Protein AF-C4Y7N6-F1 (afdb_monomer)

Nearest PDB structures (foldseek):
  8umv-assembly1_D  TM=2.974E-01  e=7.175E-01  Homo sapiens
  2q6j-assembly1_A  TM=1.727E-01  e=3.522E+00  Homo sapiens

Organism: Clavispora lusitaniae (strain ATCC 42720) (NCBI:txid306902)

Structure (mmCIF, N/CA/C/O backbone):
data_AF-C4Y7N6-F1
#
_entry.id   AF-C4Y7N6-F1
#
loop_
_atom_site.group_PDB
_atom_site.id
_atom_site.type_symbol
_atom_site.label_atom_id
_atom_site.label_alt_id
_atom_site.label_comp_id
_atom_site.label_asym_id
_atom_site.label_entity_id
_atom_site.label_seq_id
_atom_site.pdbx_PDB_ins_code
_atom_site.Cartn_x
_atom_site.Cartn_y
_atom_site.Cartn_z
_atom_site.occupancy
_atom_site.B_iso_or_equiv
_atom_site.auth_seq_id
_atom_site.auth_comp_id
_atom_site.auth_asym_id
_atom_site.auth_atom_id
_atom_site.pdbx_PDB_model_num
ATOM 1 N N . MET A 1 1 ? 14.337 21.745 -25.108 1.00 37.38 1 MET A N 1
ATOM 2 C CA . MET A 1 1 ? 13.476 21.056 -24.125 1.00 37.38 1 MET A CA 1
ATOM 3 C C . MET A 1 1 ? 12.036 21.380 -24.472 1.00 37.38 1 MET A C 1
ATOM 5 O O . MET A 1 1 ? 11.628 22.515 -24.276 1.00 37.38 1 MET A O 1
ATOM 9 N N . MET A 1 2 ? 11.306 20.442 -25.077 1.00 32.03 2 MET A N 1
ATOM 10 C CA . MET A 1 2 ? 9.867 20.602 -25.288 1.00 32.03 2 MET A CA 1
ATOM 11 C C . MET A 1 2 ? 9.165 20.123 -24.018 1.00 32.03 2 MET A C 1
ATOM 13 O O . MET A 1 2 ? 9.288 18.959 -23.649 1.00 32.03 2 MET A O 1
ATOM 17 N N . LEU A 1 3 ? 8.501 21.037 -23.314 1.00 32.12 3 LEU A N 1
ATOM 18 C CA . LEU A 1 3 ? 7.562 20.683 -22.256 1.00 32.12 3 LEU A CA 1
ATOM 19 C C . LEU A 1 3 ? 6.378 19.994 -22.939 1.00 32.12 3 LEU A C 1
ATOM 21 O O . LEU A 1 3 ? 5.601 20.657 -23.628 1.00 32.12 3 LEU A O 1
ATOM 25 N N . ASN A 1 4 ? 6.268 18.673 -22.788 1.00 36.69 4 ASN A N 1
ATOM 26 C CA . ASN A 1 4 ? 5.070 17.941 -23.181 1.00 36.69 4 ASN A CA 1
ATOM 27 C C . ASN A 1 4 ? 3.917 18.468 -22.325 1.00 36.69 4 ASN A C 1
ATOM 29 O O . ASN A 1 4 ? 3.795 18.129 -21.149 1.00 36.69 4 ASN A O 1
ATOM 33 N N . LYS A 1 5 ? 3.108 19.362 -22.901 1.00 39.16 5 LYS A N 1
ATOM 34 C CA . LYS A 1 5 ? 1.849 19.789 -22.299 1.00 39.16 5 LYS A CA 1
ATOM 35 C C . LYS A 1 5 ? 0.950 18.561 -22.236 1.00 39.16 5 LYS A C 1
ATOM 37 O O . LYS A 1 5 ? 0.601 18.007 -23.275 1.00 39.16 5 LYS A O 1
ATOM 42 N N . VAL A 1 6 ? 0.616 18.140 -21.021 1.00 46.94 6 VAL A N 1
ATOM 43 C CA . VAL A 1 6 ? -0.405 17.120 -20.784 1.00 46.94 6 VAL A CA 1
ATOM 44 C C . VAL A 1 6 ? -1.699 17.620 -21.443 1.00 46.94 6 VAL A C 1
ATOM 46 O O . VAL A 1 6 ? -2.091 18.763 -21.185 1.00 46.94 6 VAL A O 1
ATOM 49 N N . PRO A 1 7 ? -2.323 16.850 -22.352 1.00 46.66 7 PRO A N 1
ATOM 50 C CA . PRO A 1 7 ? -3.575 17.263 -22.967 1.00 46.66 7 PRO A CA 1
ATOM 51 C C . PRO A 1 7 ? -4.662 17.411 -21.887 1.00 46.66 7 PRO A C 1
ATOM 53 O O . PRO A 1 7 ? -4.695 16.607 -20.953 1.00 46.66 7 PRO A O 1
ATOM 56 N N . PRO A 1 8 ? -5.543 18.424 -21.984 1.00 45.53 8 PRO A N 1
ATOM 57 C CA . PRO A 1 8 ? -6.635 18.599 -21.031 1.00 45.53 8 PRO A CA 1
ATOM 58 C C . PRO A 1 8 ? -7.546 17.365 -21.040 1.00 45.53 8 PRO A C 1
ATOM 60 O O . PRO A 1 8 ? -7.891 16.863 -22.114 1.00 45.53 8 PRO A O 1
ATOM 63 N N . MET A 1 9 ? -7.932 16.870 -19.855 1.00 49.81 9 MET A N 1
ATOM 64 C CA . MET A 1 9 ? -8.910 15.781 -19.766 1.00 49.81 9 MET A CA 1
ATOM 65 C C . MET A 1 9 ? -10.232 16.198 -20.434 1.00 49.81 9 MET A C 1
ATOM 67 O O . MET A 1 9 ? -10.629 17.362 -20.315 1.00 49.81 9 MET A O 1
ATOM 71 N N . PRO A 1 10 ? -10.948 15.273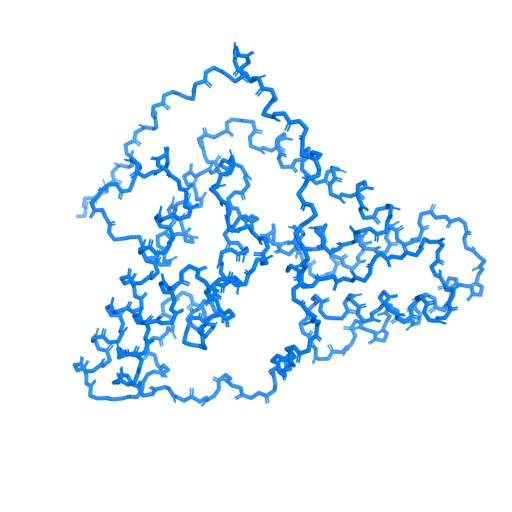 -21.106 1.00 45.34 10 PRO A N 1
ATOM 72 C CA . PRO A 1 10 ? -12.333 15.527 -21.477 1.00 45.34 10 PRO A CA 1
ATOM 73 C C . PRO A 1 10 ? -13.119 15.855 -20.204 1.00 45.34 10 PRO A C 1
ATOM 75 O O . PRO A 1 10 ? -12.850 15.280 -19.148 1.00 45.34 10 PRO A O 1
ATOM 78 N N . ALA A 1 11 ? -14.049 16.808 -20.302 1.00 45.88 11 ALA A N 1
ATOM 79 C CA . ALA A 1 11 ? -14.876 17.223 -19.176 1.00 45.88 11 ALA A CA 1
ATOM 80 C C . ALA A 1 11 ? -15.438 15.988 -18.459 1.00 45.88 11 ALA A C 1
ATOM 82 O O . ALA A 1 11 ? -15.967 15.084 -19.114 1.00 45.88 11 ALA A O 1
ATOM 83 N N . ALA A 1 12 ? -15.270 15.947 -17.133 1.00 46.41 12 ALA A N 1
ATOM 84 C CA . ALA A 1 12 ? -15.860 14.916 -16.298 1.00 46.41 12 ALA A CA 1
ATOM 85 C C . ALA A 1 12 ? -17.339 14.791 -16.678 1.00 46.41 12 ALA A C 1
ATOM 87 O O . ALA A 1 12 ? -18.059 15.791 -16.711 1.00 46.41 12 ALA A O 1
ATOM 88 N N . LEU A 1 13 ? -17.759 13.578 -17.040 1.00 43.38 13 LEU A N 1
ATOM 89 C CA . LEU A 1 13 ? -19.172 13.283 -17.231 1.00 43.38 13 LEU A CA 1
ATOM 90 C C . LEU A 1 13 ? -19.909 13.731 -15.965 1.00 43.38 13 LEU A C 1
ATOM 92 O O . LEU A 1 13 ? -19.466 13.427 -14.858 1.00 43.38 13 LEU A O 1
ATOM 96 N N . ASP A 1 14 ? -20.978 14.496 -16.169 1.00 40.97 14 ASP A N 1
ATOM 97 C CA . ASP A 1 14 ? -21.824 15.096 -15.140 1.00 40.97 14 ASP A CA 1
ATOM 98 C C . ASP A 1 14 ? -22.063 14.107 -13.973 1.00 40.97 14 ASP A C 1
ATOM 100 O O . ASP A 1 14 ? -22.640 13.035 -14.196 1.00 40.97 14 ASP A O 1
ATOM 104 N N . PRO A 1 15 ? -21.584 14.394 -12.745 1.00 45.62 15 PRO A N 1
ATOM 105 C CA . PRO A 1 15 ? -21.486 13.397 -11.676 1.00 45.62 15 PRO A CA 1
ATOM 106 C C . PRO A 1 15 ? -22.835 12.937 -11.099 1.00 45.62 15 PRO A C 1
ATOM 108 O O . PRO A 1 15 ? -22.848 12.115 -10.183 1.00 45.62 15 PRO A O 1
ATOM 111 N N . MET A 1 16 ? -23.974 13.425 -11.604 1.00 38.66 16 MET A N 1
ATOM 112 C CA . MET A 1 16 ? -25.278 13.201 -10.969 1.00 38.66 16 MET A CA 1
ATOM 113 C C . MET A 1 16 ? -26.385 12.575 -11.818 1.00 38.66 16 MET A C 1
ATOM 115 O O . MET A 1 16 ? -27.433 12.267 -11.254 1.00 38.66 16 MET A O 1
ATOM 119 N N . THR A 1 17 ? -26.218 12.322 -13.118 1.00 39.97 17 THR A N 1
ATOM 120 C CA . THR A 1 17 ? -27.399 11.998 -13.944 1.00 39.97 17 THR A CA 1
ATOM 121 C C . THR A 1 17 ? -27.620 10.542 -14.332 1.00 39.97 17 THR A C 1
ATOM 123 O O . THR A 1 17 ? -28.699 10.277 -14.838 1.00 39.97 17 THR A O 1
ATOM 126 N N . ASN A 1 18 ? -26.732 9.573 -14.054 1.00 33.62 18 ASN A N 1
ATOM 127 C CA . ASN A 1 18 ? -27.022 8.151 -14.354 1.00 33.62 18 ASN A CA 1
ATOM 128 C C . ASN A 1 18 ? -26.208 7.123 -13.537 1.00 33.62 18 ASN A C 1
ATOM 130 O O . ASN A 1 18 ? -25.770 6.101 -14.068 1.00 33.62 18 ASN A O 1
ATOM 134 N N . TRP A 1 19 ? -26.014 7.339 -12.233 1.00 34.72 19 TRP A N 1
ATOM 135 C CA . TRP A 1 19 ? -25.536 6.259 -11.359 1.00 34.72 19 TRP A CA 1
ATOM 136 C C . TRP A 1 19 ? -26.718 5.366 -10.963 1.00 34.72 19 TRP A C 1
ATOM 138 O O . TRP A 1 19 ? -27.401 5.602 -9.970 1.00 34.72 19 TRP A O 1
ATOM 148 N N . THR A 1 20 ? -26.994 4.340 -11.769 1.00 29.59 20 THR A N 1
ATOM 149 C CA . THR A 1 20 ? -27.760 3.188 -11.282 1.00 29.59 20 THR A CA 1
ATOM 150 C C . THR A 1 20 ? -26.816 2.364 -10.410 1.00 29.59 20 THR A C 1
ATOM 152 O O . THR A 1 20 ? -25.742 1.990 -10.885 1.00 29.59 20 THR A O 1
ATOM 155 N N . PRO A 1 21 ? -27.157 2.078 -9.141 1.00 31.11 21 PRO A N 1
ATOM 156 C CA . PRO A 1 21 ? -26.405 1.115 -8.357 1.00 31.11 21 PRO A CA 1
ATOM 157 C C . PRO A 1 21 ? -26.401 -0.200 -9.135 1.00 31.11 21 PRO A C 1
ATOM 159 O O . PRO A 1 21 ? -27.457 -0.797 -9.356 1.00 31.11 21 PRO A O 1
ATOM 162 N N . ILE A 1 22 ? -25.226 -0.637 -9.586 1.00 32.47 22 ILE A N 1
ATOM 163 C CA . ILE A 1 22 ? -25.047 -2.030 -9.986 1.00 32.47 22 ILE A CA 1
ATOM 164 C C . ILE A 1 22 ? -25.480 -2.848 -8.766 1.00 32.47 22 ILE A C 1
ATOM 166 O O . ILE A 1 22 ? -25.035 -2.569 -7.652 1.00 32.47 22 ILE A O 1
ATOM 170 N N . GLY A 1 23 ? -26.445 -3.741 -8.997 1.00 27.48 23 GLY A N 1
ATOM 171 C CA . GLY A 1 23 ? -27.257 -4.402 -7.983 1.00 27.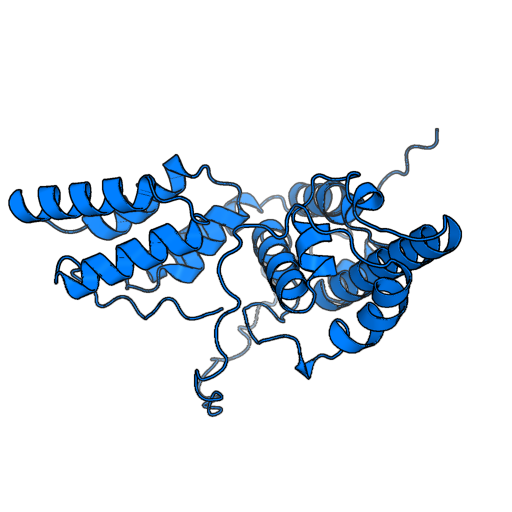48 23 GLY A CA 1
ATOM 172 C C . GLY A 1 23 ? -26.470 -4.984 -6.812 1.00 27.48 23 GLY A C 1
ATOM 173 O O . GLY A 1 23 ? -25.271 -5.252 -6.902 1.00 27.48 23 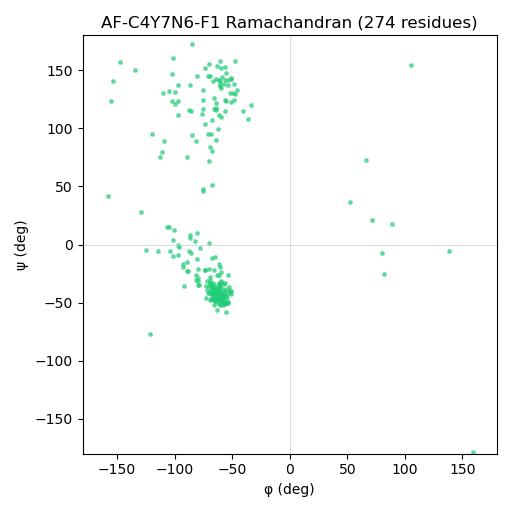GLY A O 1
ATOM 174 N N . SER A 1 24 ? -27.194 -5.166 -5.708 1.00 28.02 24 SER A N 1
ATOM 175 C CA . SER A 1 24 ? -26.748 -5.868 -4.510 1.00 28.02 24 SER A CA 1
ATOM 176 C C . SER A 1 24 ? -25.813 -7.027 -4.860 1.00 28.02 24 SER A C 1
ATOM 178 O O . SER A 1 24 ? -26.179 -7.964 -5.566 1.00 28.02 24 SER A O 1
ATOM 180 N N . ILE A 1 25 ? -24.585 -6.957 -4.342 1.00 37.12 25 ILE A N 1
ATOM 181 C CA . ILE A 1 25 ? -23.6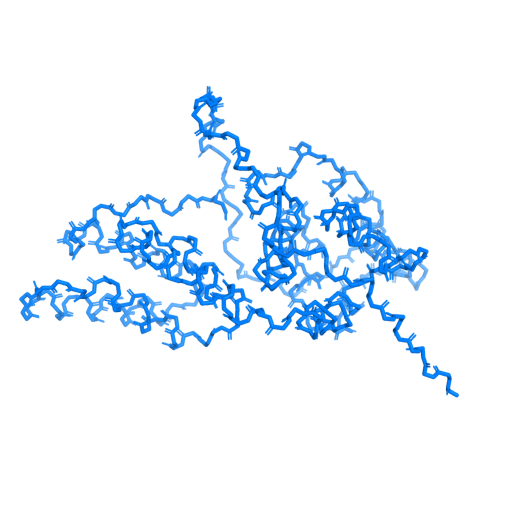89 -8.108 -4.231 1.00 37.12 25 ILE A CA 1
ATOM 182 C C . ILE A 1 25 ? -24.296 -9.007 -3.144 1.00 37.12 25 ILE A C 1
ATOM 184 O O . ILE A 1 25 ? -23.821 -9.051 -2.012 1.00 37.12 25 ILE A O 1
ATOM 188 N N . GLU A 1 26 ? -25.413 -9.651 -3.460 1.00 31.02 26 GLU A N 1
ATOM 189 C CA . GLU A 1 26 ? -25.958 -10.766 -2.700 1.00 31.02 26 GLU A CA 1
ATOM 190 C C . GLU A 1 26 ? -25.569 -12.058 -3.429 1.00 31.02 26 GLU A C 1
ATOM 192 O O . GLU A 1 26 ? -25.854 -12.249 -4.607 1.00 31.02 26 GLU A O 1
ATOM 197 N N . GLU A 1 27 ? -24.843 -12.900 -2.690 1.00 34.03 27 GLU A N 1
ATOM 198 C CA . GLU A 1 27 ? -24.645 -14.336 -2.913 1.00 34.03 27 GLU A CA 1
ATOM 199 C C . GLU A 1 27 ? -23.864 -14.771 -4.168 1.00 34.03 27 GLU A C 1
ATOM 201 O O . GLU A 1 27 ? -24.365 -15.421 -5.079 1.00 34.03 27 GLU A O 1
ATOM 206 N N . TYR A 1 28 ? -22.548 -14.549 -4.130 1.00 30.77 28 TYR A N 1
ATOM 207 C CA . TYR A 1 28 ? -21.590 -15.489 -4.725 1.00 30.77 28 TYR A CA 1
ATOM 208 C C . TYR A 1 28 ? -20.772 -16.138 -3.598 1.00 30.77 28 TYR A C 1
ATOM 210 O O . TYR A 1 28 ? -19.610 -15.800 -3.362 1.00 30.77 28 TYR A O 1
ATOM 218 N N . GLU A 1 29 ? -21.386 -17.080 -2.874 1.00 30.28 29 GLU A N 1
ATOM 219 C CA . GLU A 1 29 ? -20.650 -18.058 -2.064 1.00 30.28 29 GLU A CA 1
ATOM 220 C C . GLU A 1 29 ? -19.917 -19.020 -3.007 1.00 30.28 29 GLU A C 1
ATOM 222 O O . GLU A 1 29 ? -20.383 -20.103 -3.350 1.00 30.28 29 GLU A O 1
ATOM 227 N N . MET A 1 30 ? -18.738 -18.607 -3.466 1.00 28.52 30 MET A N 1
ATOM 228 C CA . MET A 1 30 ? -17.770 -19.529 -4.041 1.00 28.52 30 MET A CA 1
ATOM 229 C C . MET A 1 30 ? -16.763 -19.898 -2.964 1.00 28.52 30 MET A C 1
ATOM 231 O O . MET A 1 30 ? -15.957 -19.071 -2.541 1.00 28.52 30 MET A O 1
ATOM 235 N N . SER A 1 31 ? -16.824 -21.162 -2.553 1.00 27.17 31 SER A N 1
ATOM 236 C CA . SER A 1 31 ? -15.868 -21.854 -1.691 1.00 27.17 31 SER A CA 1
ATOM 237 C C . SER A 1 31 ? -14.427 -21.411 -1.963 1.00 27.17 31 SER A C 1
ATOM 239 O O . SER A 1 31 ? -13.838 -21.729 -2.999 1.00 27.17 31 SER A O 1
ATOM 241 N N . LEU A 1 32 ? -13.883 -20.643 -1.016 1.00 32.88 32 LEU A N 1
ATOM 242 C CA . LEU A 1 32 ? -12.493 -20.205 -0.992 1.00 32.88 32 LEU A CA 1
ATOM 243 C C . LEU A 1 32 ? -11.577 -21.425 -0.792 1.00 32.88 32 LEU A C 1
ATOM 245 O O . LEU A 1 32 ? -11.910 -22.312 -0.000 1.00 32.88 32 LEU A O 1
ATOM 249 N N . PRO A 1 33 ? -10.417 -21.492 -1.467 1.00 30.06 33 PRO A N 1
ATOM 250 C CA . PRO A 1 33 ? -9.423 -22.509 -1.161 1.00 30.06 33 PRO A CA 1
ATOM 251 C C . PRO A 1 33 ? -8.947 -22.368 0.293 1.00 30.06 33 PRO A C 1
ATOM 253 O O . PRO A 1 33 ? -8.738 -21.266 0.799 1.00 30.06 33 PRO A O 1
ATOM 256 N N . SER A 1 34 ? -8.797 -23.514 0.961 1.00 30.80 34 SER A N 1
ATOM 257 C CA . SER A 1 34 ? -8.324 -23.639 2.345 1.00 30.80 34 SER A CA 1
ATOM 258 C C . SER A 1 34 ? -7.010 -22.865 2.589 1.00 30.80 34 SER A C 1
ATOM 260 O O . SER A 1 34 ? -6.128 -22.891 1.726 1.00 30.80 34 SER A O 1
ATOM 262 N N . PRO A 1 35 ? -6.824 -22.250 3.777 1.00 33.44 35 PRO A N 1
ATOM 263 C CA . PRO A 1 35 ? -5.692 -21.384 4.135 1.00 33.44 35 PRO A CA 1
ATOM 264 C C . PRO A 1 35 ? -4.386 -22.158 4.414 1.00 33.44 35 PRO A C 1
ATOM 266 O O . PRO A 1 35 ? -3.694 -21.921 5.403 1.00 33.44 35 PRO A O 1
ATOM 269 N N . THR A 1 36 ? -4.033 -23.112 3.556 1.00 36.91 36 THR A N 1
ATOM 270 C CA . THR A 1 36 ? -2.828 -23.946 3.693 1.00 36.91 36 THR A CA 1
ATOM 271 C C . THR A 1 36 ? -1.624 -23.447 2.890 1.00 36.91 36 THR A C 1
ATOM 273 O O . THR A 1 36 ? -0.543 -24.028 3.005 1.00 36.91 36 THR A O 1
ATOM 276 N N . GLU A 1 37 ? -1.744 -22.360 2.121 1.00 41.50 37 GLU A N 1
ATOM 277 C CA . GLU A 1 37 ? -0.574 -21.720 1.511 1.00 41.50 37 GLU A CA 1
ATOM 278 C C . GLU A 1 37 ? 0.228 -20.966 2.577 1.00 41.50 37 GLU A C 1
ATOM 280 O O . GLU A 1 37 ? -0.152 -19.903 3.065 1.00 41.50 37 GLU A O 1
ATOM 285 N N . LYS A 1 38 ? 1.351 -21.573 2.976 1.00 38.75 38 LYS A N 1
ATOM 286 C CA . LYS A 1 38 ? 2.317 -21.010 3.922 1.00 38.75 38 LYS A CA 1
ATOM 287 C C . LYS A 1 38 ? 2.712 -19.593 3.499 1.00 38.75 38 LYS A C 1
ATOM 289 O O . LYS A 1 38 ? 3.263 -19.400 2.418 1.00 38.75 38 LYS A O 1
ATOM 294 N N . GLU A 1 39 ? 2.493 -18.639 4.401 1.00 41.25 39 GLU A N 1
ATOM 295 C CA . GLU A 1 39 ? 2.915 -17.246 4.259 1.00 41.25 39 GLU A CA 1
ATOM 296 C C . GLU A 1 39 ? 4.396 -17.135 3.833 1.00 41.25 39 GLU A C 1
ATOM 298 O O . GLU A 1 39 ? 5.260 -17.834 4.385 1.00 41.25 39 GLU A O 1
ATOM 303 N N . PRO A 1 40 ? 4.745 -16.223 2.907 1.00 41.59 40 PRO A N 1
ATOM 304 C CA . PRO A 1 40 ? 6.139 -15.881 2.673 1.00 41.59 40 PRO A CA 1
ATOM 305 C C . PRO A 1 40 ? 6.718 -15.241 3.944 1.00 41.59 40 PRO A C 1
ATOM 307 O O . PRO A 1 40 ? 6.211 -14.232 4.435 1.00 41.59 40 PRO A O 1
ATOM 310 N N . ARG A 1 41 ? 7.783 -15.847 4.486 1.00 36.44 41 ARG A N 1
ATOM 311 C CA . ARG A 1 41 ? 8.432 -15.429 5.742 1.00 36.44 41 ARG A CA 1
ATOM 312 C C . ARG A 1 41 ? 8.757 -13.925 5.742 1.00 36.44 41 ARG A C 1
ATOM 314 O O . ARG A 1 41 ? 9.224 -13.413 4.720 1.00 36.44 41 ARG A O 1
ATOM 321 N N . PRO A 1 42 ? 8.607 -13.230 6.888 1.00 35.84 42 PRO A N 1
ATOM 322 C CA . PRO A 1 42 ? 8.993 -11.834 7.008 1.00 35.84 42 PRO A CA 1
ATOM 323 C C . PRO A 1 42 ? 10.490 -11.652 6.734 1.00 35.84 42 PRO A C 1
ATOM 325 O O . PRO A 1 42 ? 11.351 -12.413 7.180 1.00 35.84 42 PRO A O 1
ATOM 328 N N . LEU A 1 43 ? 10.772 -10.613 5.956 1.00 41.53 43 LEU A N 1
ATOM 329 C CA . LEU A 1 43 ? 12.060 -10.282 5.370 1.00 41.53 43 LEU A CA 1
ATOM 330 C C . LEU A 1 43 ? 13.070 -9.793 6.411 1.00 41.53 43 LEU A C 1
ATOM 332 O O . LEU A 1 43 ? 13.183 -8.600 6.676 1.00 41.53 43 LEU A O 1
ATOM 336 N N . LYS A 1 44 ? 13.897 -10.703 6.919 1.00 35.53 44 LYS A N 1
ATOM 337 C CA . LYS A 1 44 ? 15.245 -10.362 7.383 1.00 35.53 44 LYS A CA 1
ATOM 338 C C . LYS A 1 44 ? 16.238 -10.961 6.382 1.00 35.53 44 LYS A C 1
ATOM 340 O O . LYS A 1 44 ? 16.590 -12.121 6.543 1.00 35.53 44 LYS A O 1
ATOM 345 N N . SER A 1 45 ? 16.595 -10.211 5.320 1.00 42.28 45 SER A N 1
ATOM 346 C CA . SER A 1 45 ? 17.853 -10.307 4.512 1.00 42.28 45 SER A CA 1
ATOM 347 C C . SER A 1 45 ? 17.765 -10.192 2.971 1.00 42.28 45 SER A C 1
ATOM 349 O O . SER A 1 45 ? 18.813 -10.103 2.341 1.00 42.28 45 SER A O 1
ATOM 351 N N . LEU A 1 46 ? 16.598 -10.119 2.309 1.00 43.22 46 LEU A N 1
ATOM 352 C CA . LEU A 1 46 ? 16.580 -10.084 0.820 1.00 43.22 46 LEU A CA 1
ATOM 353 C C . LEU A 1 46 ? 16.926 -8.723 0.187 1.00 43.22 46 LEU A C 1
ATOM 355 O O . LEU A 1 46 ? 17.047 -8.633 -1.031 1.00 43.22 46 LEU A O 1
ATOM 359 N N . ALA A 1 47 ? 17.155 -7.670 0.979 1.00 47.12 47 ALA A N 1
ATOM 360 C CA . ALA A 1 47 ? 17.648 -6.390 0.458 1.00 47.12 47 ALA A CA 1
ATOM 361 C C . ALA A 1 47 ? 19.069 -6.480 -0.140 1.00 47.12 47 ALA A C 1
ATOM 363 O O . ALA A 1 47 ? 19.506 -5.540 -0.801 1.00 47.12 47 ALA A O 1
ATOM 364 N N . THR A 1 48 ? 19.767 -7.598 0.075 1.00 51.81 48 THR A N 1
ATOM 365 C CA . THR A 1 48 ? 21.198 -7.747 -0.211 1.00 51.81 48 THR A CA 1
ATOM 366 C C . THR A 1 48 ? 21.517 -8.748 -1.319 1.00 51.81 48 THR A C 1
ATOM 368 O O . THR A 1 48 ? 22.682 -8.866 -1.690 1.00 51.81 48 THR A O 1
ATOM 371 N N . PHE A 1 49 ? 20.530 -9.476 -1.854 1.00 54.12 49 PHE A N 1
ATOM 372 C CA . PHE A 1 49 ? 20.807 -10.518 -2.843 1.00 54.12 49 PHE A CA 1
ATOM 373 C C . PHE A 1 49 ? 20.617 -10.012 -4.275 1.00 54.12 49 PH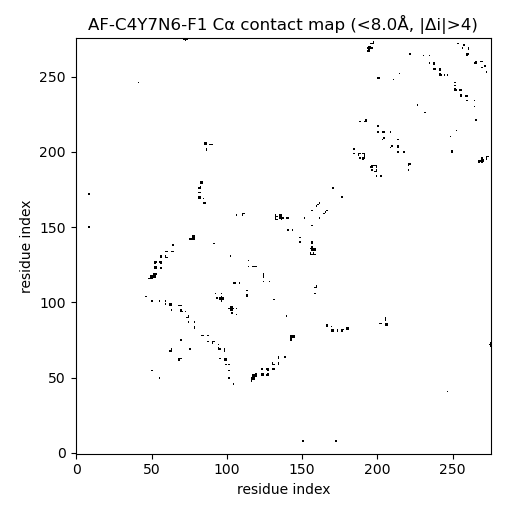E A C 1
ATOM 375 O O . PHE A 1 49 ? 19.536 -9.532 -4.624 1.00 54.12 49 PHE A O 1
ATOM 382 N N . PRO A 1 50 ? 21.653 -10.113 -5.118 1.00 69.38 50 PRO A N 1
ATOM 383 C CA . PRO A 1 50 ? 21.537 -9.764 -6.520 1.00 69.38 50 PRO A CA 1
ATOM 384 C C . PRO A 1 50 ? 20.694 -10.789 -7.289 1.00 69.38 50 PRO A C 1
ATOM 386 O O . PRO A 1 50 ? 20.780 -11.992 -7.043 1.00 69.38 50 PRO A O 1
ATOM 389 N N . PHE A 1 51 ? 19.929 -10.322 -8.276 1.00 75.25 51 PHE A N 1
ATOM 390 C CA . PHE A 1 51 ? 19.173 -11.190 -9.184 1.00 75.25 51 PHE A CA 1
ATOM 391 C C . PHE A 1 51 ? 19.943 -11.411 -10.484 1.00 75.25 51 PHE A C 1
ATOM 393 O O . PHE A 1 51 ? 20.461 -10.460 -11.067 1.00 75.25 51 PHE A O 1
ATOM 400 N N . SER A 1 52 ? 19.964 -12.646 -10.989 1.00 79.69 52 SER A N 1
ATOM 401 C CA . SER A 1 52 ? 20.457 -12.916 -12.345 1.00 79.69 52 SER A CA 1
ATOM 402 C C . SER A 1 52 ? 19.551 -12.234 -13.367 1.00 79.69 52 SER A C 1
ATOM 404 O O . SER A 1 52 ? 18.375 -12.574 -13.486 1.00 79.69 52 SER A O 1
ATOM 406 N N . ALA A 1 53 ? 20.099 -11.294 -14.133 1.00 78.38 53 ALA A N 1
ATOM 407 C CA . ALA A 1 53 ? 19.352 -10.554 -15.142 1.00 78.38 53 ALA A CA 1
ATOM 408 C C . ALA A 1 53 ? 18.752 -11.474 -16.222 1.00 78.38 53 ALA A C 1
ATOM 410 O O . ALA A 1 53 ? 17.667 -11.200 -16.726 1.00 78.38 53 ALA A O 1
ATOM 411 N N . GLN A 1 54 ? 19.419 -12.589 -16.538 1.00 73.56 54 GLN A N 1
ATOM 412 C CA . GLN A 1 54 ? 18.900 -13.575 -17.486 1.00 73.56 54 GLN A CA 1
ATOM 413 C C . GLN A 1 54 ? 17.634 -14.254 -16.945 1.00 73.56 54 GLN A C 1
ATOM 415 O O . GLN A 1 54 ? 16.593 -14.205 -17.587 1.00 73.56 54 GLN A O 1
ATOM 420 N N . LEU A 1 55 ? 17.693 -14.783 -15.717 1.00 74.81 55 LEU A N 1
ATOM 421 C CA . LEU A 1 55 ? 16.539 -15.431 -15.083 1.00 74.81 55 LEU A CA 1
ATOM 422 C C . LEU A 1 55 ? 15.363 -14.469 -14.912 1.00 74.81 55 LEU A C 1
ATOM 424 O O . LEU A 1 55 ? 14.212 -14.868 -15.031 1.00 74.81 55 LEU A O 1
ATOM 428 N N . VAL A 1 56 ? 15.648 -13.197 -14.640 1.00 75.88 56 VAL A N 1
ATOM 429 C CA . VAL A 1 56 ? 14.631 -12.149 -14.533 1.00 75.88 56 VAL A CA 1
ATOM 430 C C . VAL A 1 56 ? 13.913 -11.929 -15.866 1.00 75.88 56 VAL A C 1
ATOM 432 O O . VAL A 1 56 ? 12.685 -11.878 -15.884 1.00 75.88 56 VAL A O 1
ATOM 435 N N . ALA A 1 57 ? 14.661 -11.805 -16.965 1.00 68.44 57 ALA A N 1
ATOM 436 C CA . ALA A 1 57 ? 14.083 -11.618 -18.293 1.00 68.44 57 ALA A CA 1
ATOM 437 C C . ALA A 1 57 ? 13.207 -12.812 -18.708 1.00 68.44 57 ALA A C 1
ATOM 439 O O . ALA A 1 57 ? 12.133 -12.611 -19.267 1.00 68.44 57 ALA A O 1
ATOM 440 N N . ASP A 1 58 ? 13.629 -14.029 -18.365 1.00 69.69 58 ASP A N 1
ATOM 441 C CA . ASP A 1 58 ? 12.926 -15.253 -18.755 1.00 69.69 58 ASP A CA 1
ATOM 442 C C . ASP A 1 58 ? 11.705 -15.543 -17.849 1.00 69.69 58 ASP A C 1
ATOM 444 O O . ASP A 1 58 ? 10.671 -16.009 -18.320 1.00 69.69 58 ASP A O 1
ATOM 448 N N . ALA A 1 59 ? 11.776 -15.231 -16.546 1.00 67.25 59 ALA A N 1
ATOM 449 C CA . ALA A 1 59 ? 10.744 -15.604 -15.566 1.00 67.25 59 ALA A CA 1
ATOM 450 C C . ALA A 1 59 ? 9.600 -14.588 -15.398 1.00 67.25 59 ALA A C 1
ATOM 452 O O . ALA A 1 59 ? 8.523 -14.950 -14.912 1.00 67.25 59 ALA A O 1
ATOM 453 N N . ILE A 1 60 ? 9.818 -13.312 -15.734 1.00 64.75 60 ILE A N 1
ATOM 454 C CA . ILE A 1 60 ? 8.824 -12.252 -15.501 1.00 64.75 60 ILE A CA 1
ATOM 455 C C . ILE A 1 60 ? 7.567 -12.446 -16.357 1.00 64.75 60 ILE A C 1
ATOM 457 O O . ILE A 1 60 ? 6.458 -12.214 -15.866 1.00 64.75 60 ILE A O 1
ATOM 461 N N . TYR A 1 61 ? 7.731 -12.910 -17.596 1.00 54.97 61 TYR A N 1
ATOM 462 C CA . TYR A 1 61 ? 6.629 -12.999 -18.547 1.00 54.97 61 TYR A CA 1
ATOM 463 C C . TYR A 1 61 ? 5.569 -14.031 -18.125 1.00 54.97 61 TYR A C 1
ATOM 465 O O . TYR A 1 61 ? 4.375 -13.739 -18.163 1.00 54.97 61 TYR A O 1
ATOM 473 N N . GLU A 1 62 ? 5.980 -15.208 -17.642 1.00 54.78 62 GLU A N 1
ATOM 474 C CA . GLU A 1 62 ? 5.036 -16.294 -17.338 1.00 54.78 62 GLU A CA 1
ATOM 475 C C . GLU A 1 62 ? 4.297 -16.136 -16.001 1.00 54.78 62 GLU A C 1
ATOM 477 O O . GLU A 1 62 ? 3.152 -16.571 -15.863 1.00 54.78 62 GLU A O 1
ATOM 482 N N . ARG A 1 63 ? 4.922 -15.512 -14.993 1.00 56.38 63 ARG A N 1
ATOM 483 C CA . ARG A 1 63 ? 4.369 -15.494 -13.624 1.00 56.38 63 ARG A CA 1
ATOM 484 C C . ARG A 1 63 ? 3.479 -14.298 -13.324 1.00 56.38 63 ARG A C 1
ATOM 486 O O . ARG A 1 63 ? 2.493 -14.456 -12.611 1.00 56.38 63 ARG A O 1
ATOM 493 N N . VAL A 1 64 ? 3.813 -13.130 -13.870 1.00 53.44 64 VAL A N 1
ATOM 494 C CA . VAL A 1 64 ? 3.154 -11.856 -13.531 1.00 53.44 64 VAL A CA 1
ATOM 495 C C . VAL A 1 64 ? 1.928 -11.597 -14.402 1.00 53.44 64 VAL A C 1
ATOM 497 O O . VAL A 1 64 ? 1.038 -10.861 -14.001 1.00 53.44 64 VAL A O 1
ATOM 500 N N . MET A 1 65 ? 1.854 -12.213 -15.583 1.00 51.12 65 MET A N 1
ATOM 501 C CA . MET A 1 65 ? 0.775 -11.972 -16.546 1.00 51.12 65 MET A CA 1
ATOM 502 C C . MET A 1 65 ? -0.349 -13.010 -16.479 1.00 51.12 65 MET A C 1
ATOM 504 O O . MET A 1 65 ? -1.391 -12.808 -17.106 1.00 51.12 65 MET A O 1
ATOM 508 N N . ASN A 1 66 ? -0.174 -14.096 -15.716 1.00 54.00 66 ASN A N 1
ATOM 509 C CA . ASN A 1 66 ? -1.206 -15.113 -15.546 1.00 54.00 66 ASN A CA 1
ATOM 510 C C . ASN A 1 66 ? -2.299 -14.602 -14.584 1.00 54.00 66 ASN A C 1
ATOM 512 O O . ASN A 1 66 ? -2.041 -14.480 -13.385 1.00 54.00 66 ASN A O 1
ATOM 516 N N . PRO A 1 67 ? -3.536 -14.358 -15.061 1.00 51.94 67 PRO A N 1
ATOM 517 C CA . PRO A 1 67 ? -4.630 -13.865 -14.223 1.00 51.94 67 PRO A CA 1
ATOM 518 C C . PRO A 1 67 ? -4.974 -14.806 -13.065 1.00 51.94 67 PRO A C 1
ATOM 520 O O . PRO A 1 67 ? -5.516 -14.359 -12.063 1.00 51.94 67 PRO A O 1
ATOM 523 N N . ARG A 1 68 ? -4.654 -16.104 -13.191 1.00 51.81 68 ARG A N 1
ATOM 524 C CA . ARG A 1 68 ? -4.890 -17.112 -12.147 1.00 51.81 68 ARG A CA 1
ATOM 525 C C . ARG A 1 68 ? -3.920 -16.995 -10.971 1.00 51.81 68 ARG A C 1
ATOM 527 O O . ARG A 1 68 ? -4.247 -17.476 -9.896 1.00 51.81 68 ARG A O 1
ATOM 534 N N . ASN A 1 69 ? -2.758 -16.369 -11.177 1.00 46.69 69 ASN A N 1
ATOM 535 C CA . ASN A 1 69 ? -1.747 -16.180 -10.136 1.00 46.69 69 ASN A CA 1
ATOM 536 C C . ASN A 1 69 ? -1.956 -14.888 -9.346 1.00 46.69 69 ASN A C 1
ATOM 538 O O . ASN A 1 69 ? -1.382 -14.753 -8.275 1.00 46.69 69 ASN A O 1
ATOM 542 N N . PHE A 1 70 ? -2.774 -13.948 -9.831 1.00 49.88 70 PHE A N 1
ATOM 543 C CA . PHE A 1 70 ? -3.186 -12.817 -9.009 1.00 49.88 70 PHE A CA 1
ATOM 544 C C . PHE A 1 70 ? -4.088 -13.340 -7.894 1.00 49.88 70 PHE A C 1
ATOM 546 O O . PHE A 1 70 ? -5.292 -13.525 -8.078 1.00 49.88 70 PHE A O 1
ATOM 553 N N . VAL A 1 71 ? -3.484 -13.600 -6.733 1.00 46.03 71 VAL A N 1
ATOM 554 C CA . VAL A 1 71 ? -4.219 -13.824 -5.488 1.00 46.03 71 VAL A CA 1
ATOM 555 C C . VAL A 1 71 ? -5.227 -12.681 -5.363 1.00 46.03 71 VAL A C 1
ATOM 557 O O . VAL A 1 71 ? -4.859 -11.523 -5.569 1.00 46.03 71 VAL A O 1
ATOM 560 N N . LYS A 1 72 ? -6.501 -13.007 -5.091 1.00 47.47 72 LYS A N 1
ATOM 561 C CA . LYS A 1 72 ? -7.630 -12.069 -4.905 1.00 47.47 72 LYS A CA 1
ATOM 562 C C . LYS A 1 72 ? -7.475 -11.238 -3.627 1.00 47.47 72 LYS A C 1
ATOM 564 O O . LYS A 1 72 ? -8.367 -11.146 -2.791 1.00 47.47 72 LYS A O 1
ATOM 569 N N . ILE A 1 73 ? -6.318 -10.634 -3.484 1.00 46.41 73 ILE A N 1
ATOM 570 C CA . ILE A 1 73 ? -6.045 -9.602 -2.528 1.00 46.41 73 ILE A CA 1
ATOM 571 C C . ILE A 1 73 ? -6.448 -8.306 -3.222 1.00 46.41 73 ILE A C 1
ATOM 573 O O . ILE A 1 73 ? -5.946 -7.980 -4.294 1.00 46.41 73 ILE A O 1
ATOM 577 N N . ALA A 1 74 ? -7.454 -7.622 -2.700 1.00 49.81 74 ALA A N 1
ATOM 578 C CA . ALA A 1 74 ? -8.100 -6.536 -3.415 1.00 49.81 74 ALA A CA 1
ATOM 579 C C . ALA A 1 74 ? -7.148 -5.371 -3.794 1.00 49.81 74 ALA A C 1
ATOM 581 O O . ALA A 1 74 ? -6.193 -5.119 -3.061 1.00 49.81 74 ALA A O 1
ATOM 582 N N . PRO A 1 75 ? -7.441 -4.634 -4.888 1.00 48.41 75 PRO A N 1
ATOM 583 C CA . PRO A 1 75 ? -8.446 -4.950 -5.891 1.00 48.41 75 PRO A CA 1
ATOM 584 C C . PRO A 1 75 ? -7.815 -5.540 -7.168 1.00 48.41 75 PRO A C 1
ATOM 586 O O . PRO A 1 75 ? -7.039 -4.869 -7.849 1.00 48.41 75 PRO A O 1
ATOM 589 N N . PRO A 1 76 ? -8.227 -6.748 -7.590 1.00 49.03 76 PRO A N 1
ATOM 590 C CA . PRO A 1 76 ? -8.235 -7.147 -8.995 1.00 49.03 76 PRO A CA 1
ATOM 591 C C . PRO A 1 76 ? -9.4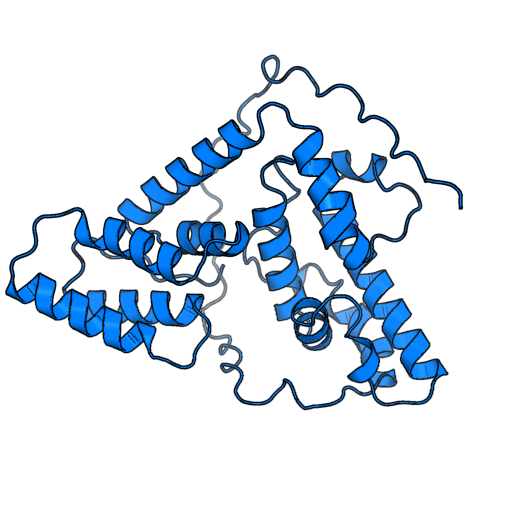15 -6.477 -9.736 1.00 49.03 76 PRO A C 1
ATOM 593 O O . PRO A 1 76 ? -10.176 -7.149 -10.430 1.00 49.03 76 PRO A O 1
ATOM 596 N N . PHE A 1 77 ? -9.604 -5.164 -9.559 1.00 61.66 77 PHE A N 1
ATOM 597 C CA . PHE A 1 77 ? -10.713 -4.399 -10.140 1.00 61.66 77 PHE A CA 1
ATOM 598 C C . PHE A 1 77 ? -10.204 -3.087 -10.760 1.00 61.66 77 PHE A C 1
ATOM 600 O O . PHE A 1 77 ? -9.177 -2.562 -10.310 1.00 61.66 77 PHE A O 1
ATOM 607 N N . PRO A 1 78 ? -10.882 -2.579 -11.808 1.00 73.00 78 PRO A N 1
ATOM 608 C CA . PRO A 1 78 ? -10.561 -1.291 -12.415 1.00 73.00 78 PRO A CA 1
ATOM 609 C C . PRO A 1 78 ? -10.598 -0.156 -11.386 1.00 73.00 78 PRO A C 1
ATOM 611 O O . PRO A 1 78 ? -11.329 -0.236 -10.399 1.00 73.00 78 PRO A O 1
ATOM 614 N N . LEU A 1 79 ? -9.821 0.904 -11.619 1.00 83.06 79 LEU A N 1
ATOM 615 C CA . LEU A 1 79 ? -9.835 2.097 -10.774 1.00 83.06 79 LEU A CA 1
ATOM 616 C C . LEU A 1 79 ? -11.248 2.708 -10.766 1.00 83.06 79 LEU A C 1
ATOM 618 O O . LEU A 1 79 ? -11.707 3.259 -11.767 1.00 83.06 79 LEU A O 1
ATOM 622 N N . GLU A 1 80 ? -11.938 2.607 -9.632 1.00 82.31 80 GLU A N 1
ATOM 623 C CA . GLU A 1 80 ? -13.331 3.056 -9.496 1.00 82.31 80 GLU A CA 1
ATOM 624 C C . GLU A 1 80 ? -13.461 4.569 -9.694 1.00 82.31 80 GLU A C 1
ATOM 626 O O . GLU A 1 80 ? -14.371 5.035 -10.375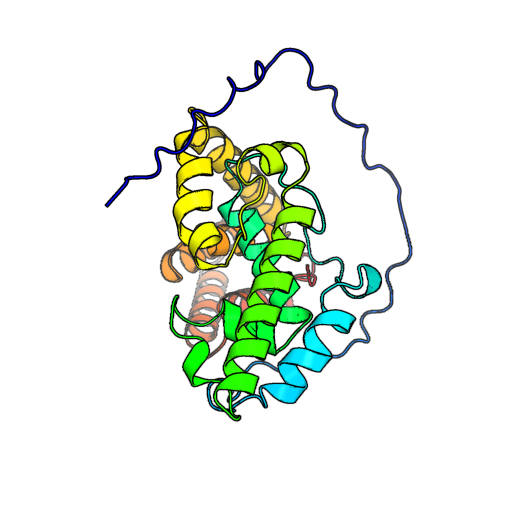 1.00 82.31 80 GLU A O 1
ATOM 631 N N . HIS A 1 81 ? -12.522 5.334 -9.130 1.00 86.50 81 HIS A N 1
ATOM 632 C CA . HIS A 1 81 ? -12.525 6.791 -9.175 1.00 86.50 81 HIS A CA 1
ATOM 633 C C . HIS A 1 81 ? -11.091 7.349 -9.064 1.00 86.50 81 HIS A C 1
ATOM 635 O O . HIS A 1 81 ? -10.321 6.832 -8.246 1.00 86.50 81 HIS A O 1
ATOM 641 N N . PRO A 1 82 ? -10.710 8.418 -9.799 1.00 88.25 82 PRO A N 1
ATOM 642 C CA . PRO A 1 82 ? -9.348 8.973 -9.764 1.00 88.25 82 PRO A CA 1
ATOM 643 C C . PRO A 1 82 ? -8.874 9.390 -8.370 1.00 88.25 82 PRO A C 1
ATOM 645 O O . PRO A 1 82 ? -7.708 9.213 -8.033 1.00 88.25 82 PRO A O 1
ATOM 648 N N . ALA A 1 83 ? -9.788 9.882 -7.526 1.00 88.75 83 ALA A N 1
ATOM 649 C CA . ALA A 1 83 ? -9.471 10.308 -6.158 1.00 88.75 83 ALA A CA 1
ATOM 650 C C . ALA A 1 83 ? -8.923 9.176 -5.263 1.00 88.75 83 ALA A C 1
ATOM 652 O O . ALA A 1 83 ? -8.339 9.448 -4.213 1.00 88.75 83 ALA A O 1
ATOM 653 N N . PHE A 1 84 ? -9.117 7.915 -5.667 1.00 89.12 84 PHE A N 1
ATOM 654 C CA . PHE A 1 84 ? -8.639 6.725 -4.962 1.00 89.12 84 PHE A CA 1
ATOM 655 C C . PHE A 1 84 ? -7.372 6.132 -5.582 1.00 89.12 84 PHE A C 1
ATOM 657 O O . PHE A 1 84 ? -7.003 5.009 -5.238 1.00 89.12 84 PHE A O 1
ATOM 664 N N . PHE A 1 85 ? -6.700 6.856 -6.484 1.00 90.00 85 PHE A N 1
ATOM 665 C CA . PHE A 1 85 ? -5.508 6.355 -7.162 1.00 90.00 85 PHE A CA 1
ATOM 666 C C . PHE A 1 85 ? -4.419 5.907 -6.182 1.00 90.00 85 PHE A C 1
ATOM 668 O O . PHE A 1 85 ? -3.844 4.848 -6.393 1.00 90.00 85 PHE A O 1
ATOM 675 N N . ASP A 1 86 ? -4.181 6.631 -5.086 1.00 89.50 86 ASP A N 1
ATOM 676 C CA . ASP A 1 86 ? -3.145 6.269 -4.104 1.00 89.50 86 ASP A CA 1
ATOM 677 C C . ASP A 1 86 ? -3.445 4.930 -3.423 1.00 89.50 86 ASP A C 1
ATOM 679 O O . ASP A 1 86 ? -2.587 4.047 -3.336 1.00 89.50 86 ASP A O 1
ATOM 683 N N . GLU A 1 87 ? -4.701 4.757 -2.998 1.00 88.62 87 GLU A N 1
ATOM 684 C CA . GLU A 1 87 ? -5.212 3.514 -2.421 1.00 88.62 87 GLU A CA 1
ATOM 685 C C . GLU A 1 87 ? -5.099 2.366 -3.428 1.00 88.62 87 GLU A C 1
ATOM 687 O O . GLU A 1 87 ? -4.493 1.333 -3.137 1.00 88.62 87 GLU A O 1
ATOM 692 N N . TRP A 1 88 ? -5.611 2.566 -4.640 1.00 90.81 88 TRP A N 1
ATOM 693 C CA . TRP A 1 88 ? -5.554 1.582 -5.714 1.00 90.81 88 TRP A CA 1
ATOM 694 C C . TRP A 1 88 ? -4.111 1.209 -6.086 1.00 90.81 88 TRP A C 1
ATOM 696 O O . TRP A 1 88 ? -3.781 0.027 -6.197 1.00 90.81 88 TRP A O 1
ATOM 706 N N . TYR A 1 89 ? -3.225 2.195 -6.223 1.00 91.50 89 TYR A N 1
ATOM 707 C CA . TYR A 1 89 ? -1.840 2.003 -6.636 1.00 91.50 89 TYR A CA 1
ATOM 708 C C . TYR A 1 89 ? -1.021 1.301 -5.549 1.00 91.50 89 TYR A C 1
ATOM 710 O O . TYR A 1 89 ? -0.184 0.446 -5.853 1.00 91.50 89 TYR A O 1
ATOM 718 N N . TYR A 1 90 ? -1.290 1.591 -4.272 1.00 90.00 90 TYR A N 1
ATOM 719 C CA . TYR A 1 90 ? -0.733 0.837 -3.150 1.00 90.00 90 TYR A CA 1
ATOM 720 C C . TYR A 1 90 ? -1.055 -0.658 -3.266 1.00 90.00 90 TYR A C 1
ATOM 722 O O . TYR A 1 90 ? -0.145 -1.494 -3.211 1.00 90.00 90 TYR A O 1
ATOM 730 N N . TYR A 1 91 ? -2.325 -1.001 -3.488 1.00 86.56 91 TYR A N 1
ATOM 731 C CA . TYR A 1 91 ? -2.743 -2.391 -3.647 1.00 86.56 91 TYR A CA 1
ATOM 732 C C . TYR A 1 91 ? -2.182 -3.035 -4.916 1.00 86.56 91 TYR A C 1
ATOM 734 O O . TYR A 1 91 ? -1.679 -4.158 -4.861 1.00 86.56 91 TYR A O 1
ATOM 742 N N . PHE A 1 92 ? -2.178 -2.311 -6.037 1.00 89.12 92 PHE A N 1
ATOM 743 C CA . PHE A 1 92 ? -1.554 -2.753 -7.282 1.00 89.12 92 PHE A CA 1
ATOM 744 C C . PHE A 1 92 ? -0.087 -3.147 -7.058 1.00 89.12 92 PHE A C 1
ATOM 746 O O . PHE A 1 92 ? 0.322 -4.253 -7.422 1.00 89.12 92 PHE A O 1
ATOM 753 N N . LYS A 1 93 ? 0.697 -2.291 -6.386 1.00 90.25 93 LYS A N 1
ATOM 754 C CA . LYS A 1 93 ? 2.100 -2.588 -6.066 1.00 90.25 93 LYS A CA 1
ATOM 755 C C . LYS A 1 93 ? 2.244 -3.808 -5.167 1.00 90.25 93 LYS A C 1
ATOM 757 O O . LYS A 1 93 ? 3.123 -4.639 -5.397 1.00 90.25 93 LYS A O 1
ATOM 762 N N . ARG A 1 94 ? 1.398 -3.918 -4.143 1.00 85.75 94 ARG A N 1
ATOM 763 C CA . ARG A 1 94 ? 1.420 -5.036 -3.194 1.00 85.75 94 ARG A CA 1
ATOM 764 C C . ARG A 1 94 ? 1.147 -6.362 -3.911 1.00 85.75 94 ARG A C 1
ATOM 766 O O . ARG A 1 94 ? 1.944 -7.290 -3.786 1.00 85.75 94 ARG A O 1
ATOM 773 N N . ASN A 1 95 ? 0.115 -6.402 -4.751 1.00 83.38 95 ASN A N 1
ATOM 774 C CA . ASN A 1 95 ? -0.246 -7.552 -5.583 1.00 83.38 95 ASN A CA 1
ATOM 775 C C . ASN A 1 95 ? 0.863 -7.937 -6.552 1.00 83.38 95 ASN A C 1
ATOM 777 O O . ASN A 1 95 ? 1.281 -9.094 -6.607 1.00 83.38 95 ASN A O 1
ATOM 781 N N . MET A 1 96 ? 1.395 -6.965 -7.286 1.00 84.81 96 MET A N 1
ATOM 782 C CA . MET A 1 96 ? 2.475 -7.220 -8.229 1.00 84.81 96 MET A CA 1
ATOM 783 C C . MET A 1 96 ? 3.744 -7.727 -7.521 1.00 84.81 96 MET A C 1
ATOM 785 O O . MET A 1 96 ? 4.407 -8.640 -8.011 1.00 84.81 96 MET A O 1
ATOM 789 N N . GLY A 1 97 ? 4.050 -7.182 -6.339 1.00 85.62 97 GLY A N 1
ATOM 790 C CA . GLY A 1 97 ? 5.174 -7.604 -5.508 1.00 85.62 97 GLY A CA 1
ATOM 791 C C . GLY A 1 97 ? 5.011 -8.994 -4.887 1.00 85.62 97 GLY A C 1
ATOM 792 O O . GLY A 1 97 ? 5.997 -9.711 -4.747 1.00 85.62 97 GLY A O 1
ATOM 793 N N . TRP A 1 98 ? 3.798 -9.425 -4.542 1.00 81.31 98 TRP A N 1
ATOM 794 C CA . TRP A 1 98 ? 3.588 -10.798 -4.064 1.00 81.31 98 TRP A CA 1
ATOM 795 C C . TRP A 1 98 ? 3.773 -11.848 -5.154 1.00 81.31 98 TRP A C 1
ATOM 797 O O . TRP A 1 98 ? 4.291 -12.925 -4.871 1.00 81.31 98 TRP A O 1
ATOM 807 N N . ASN A 1 99 ? 3.412 -11.523 -6.394 1.00 78.31 99 ASN A N 1
ATOM 808 C CA . ASN A 1 99 ? 3.490 -12.466 -7.512 1.00 78.31 99 ASN A CA 1
ATOM 809 C C . ASN A 1 99 ? 4.896 -12.597 -8.110 1.00 78.31 99 ASN A C 1
ATOM 811 O O . ASN A 1 99 ? 5.160 -13.505 -8.902 1.00 78.31 99 ASN A O 1
ATOM 815 N N . SER A 1 100 ? 5.818 -11.701 -7.755 1.00 80.56 100 SER A N 1
ATOM 816 C CA . SER A 1 100 ? 7.193 -11.751 -8.239 1.00 80.56 100 SER A CA 1
ATOM 817 C C . SER A 1 100 ? 8.153 -11.064 -7.282 1.00 80.56 100 SER A C 1
ATOM 819 O O . SER A 1 100 ? 8.058 -9.865 -7.032 1.00 80.56 100 SER A O 1
ATOM 821 N N . GLU A 1 101 ? 9.160 -11.814 -6.833 1.00 80.69 101 GLU A N 1
ATOM 822 C CA . GLU A 1 101 ? 10.258 -11.291 -6.018 1.00 80.69 101 GLU A CA 1
ATOM 823 C C . GLU A 1 101 ? 10.957 -10.100 -6.680 1.00 80.69 101 GLU A C 1
ATOM 825 O O . GLU A 1 101 ? 11.319 -9.123 -6.025 1.00 80.69 101 GLU A O 1
ATOM 830 N N . VAL A 1 102 ? 11.105 -10.163 -8.005 1.00 83.75 102 VAL A N 1
ATOM 831 C CA . VAL A 1 102 ? 11.723 -9.090 -8.780 1.00 83.75 102 VAL A CA 1
ATOM 832 C C . VAL A 1 102 ? 10.882 -7.828 -8.683 1.00 83.75 102 VAL A C 1
ATOM 834 O O . VAL A 1 102 ? 11.428 -6.754 -8.439 1.00 83.75 102 VAL A O 1
ATOM 837 N N . PHE A 1 103 ? 9.558 -7.949 -8.821 1.00 86.62 103 PHE A N 1
ATOM 838 C CA . PHE A 1 103 ? 8.656 -6.814 -8.654 1.00 86.62 103 PHE A CA 1
ATOM 839 C C . PHE A 1 103 ? 8.606 -6.328 -7.214 1.00 86.62 103 PHE A C 1
ATOM 841 O O . PHE A 1 103 ? 8.597 -5.123 -6.993 1.00 86.62 103 PHE A O 1
ATOM 848 N N . ARG A 1 104 ? 8.676 -7.222 -6.228 1.00 85.19 104 ARG A N 1
ATOM 849 C CA . ARG A 1 104 ? 8.768 -6.840 -4.817 1.00 85.19 104 ARG A CA 1
ATOM 850 C C . ARG A 1 104 ? 9.950 -5.911 -4.576 1.00 85.19 104 ARG A C 1
ATOM 852 O O . ARG A 1 104 ? 9.790 -4.828 -4.016 1.00 85.19 104 ARG A O 1
ATOM 859 N N . VAL A 1 105 ? 11.125 -6.302 -5.067 1.00 84.31 105 VAL A N 1
ATOM 860 C CA . VAL A 1 105 ? 12.344 -5.497 -4.967 1.00 84.31 105 VAL A CA 1
ATOM 861 C C . VAL A 1 105 ? 12.238 -4.226 -5.806 1.00 84.31 105 VAL A C 1
ATOM 863 O O . VAL A 1 105 ? 12.515 -3.145 -5.286 1.00 84.31 105 VAL A O 1
ATOM 866 N N . TYR A 1 106 ? 11.782 -4.332 -7.056 1.00 87.25 106 TYR A N 1
ATOM 867 C CA . TYR A 1 106 ? 11.595 -3.200 -7.966 1.00 87.25 106 TYR A CA 1
ATOM 868 C C . TYR A 1 106 ? 10.706 -2.116 -7.370 1.00 87.25 106 TYR A C 1
ATOM 870 O O . TYR A 1 106 ? 11.079 -0.952 -7.436 1.00 87.25 106 TYR A O 1
ATOM 878 N N . LEU A 1 107 ? 9.572 -2.490 -6.778 1.00 89.19 107 LEU A N 1
ATOM 879 C CA . LEU A 1 107 ? 8.550 -1.582 -6.258 1.00 89.19 107 LEU A CA 1
ATOM 880 C C . LEU A 1 107 ? 8.889 -1.035 -4.866 1.00 89.19 107 LEU A C 1
ATOM 882 O O . LEU A 1 107 ? 8.452 0.059 -4.525 1.00 89.19 107 LEU A O 1
ATOM 886 N N . SER A 1 108 ? 9.685 -1.762 -4.075 1.00 85.25 108 SER A N 1
ATOM 887 C CA . SER A 1 108 ? 10.170 -1.289 -2.767 1.00 85.25 108 SER A CA 1
ATOM 888 C C . SER A 1 108 ? 11.358 -0.324 -2.851 1.00 85.25 108 SER A C 1
ATOM 890 O O . SER A 1 108 ? 11.637 0.396 -1.896 1.00 85.25 108 SER A O 1
ATOM 892 N N . ALA A 1 109 ? 12.101 -0.335 -3.961 1.00 85.00 109 ALA A N 1
ATOM 893 C CA . ALA A 1 109 ? 13.298 0.486 -4.103 1.00 85.00 109 ALA A CA 1
ATOM 894 C C . ALA A 1 109 ? 12.924 1.968 -4.305 1.00 85.00 109 ALA A C 1
ATOM 896 O O . ALA A 1 109 ? 11.874 2.254 -4.884 1.00 85.00 109 ALA A O 1
ATOM 897 N N . PRO A 1 110 ? 13.769 2.933 -3.914 1.00 85.06 110 PRO A N 1
ATOM 898 C CA . PRO A 1 110 ? 13.611 4.311 -4.369 1.00 85.06 110 PRO A CA 1
ATOM 899 C C . PRO A 1 110 ? 13.593 4.405 -5.904 1.00 85.06 110 PRO A C 1
ATOM 901 O O . PRO A 1 110 ? 14.261 3.619 -6.591 1.00 85.06 110 PRO A O 1
ATOM 904 N N . LEU A 1 111 ? 12.846 5.366 -6.453 1.00 83.25 111 LEU A N 1
ATOM 905 C CA . LEU A 1 111 ? 12.813 5.610 -7.897 1.00 83.25 111 LEU A CA 1
ATOM 906 C C . LEU A 1 111 ? 14.238 5.808 -8.444 1.00 83.25 111 LEU A C 1
ATOM 908 O O . LEU A 1 111 ? 15.090 6.422 -7.808 1.00 83.25 111 LEU A O 1
ATOM 912 N N . GLY A 1 112 ? 14.525 5.210 -9.602 1.00 75.12 112 GLY A N 1
ATOM 913 C CA . GLY A 1 112 ? 15.851 5.259 -10.233 1.00 75.12 112 GLY A CA 1
ATOM 914 C C . GLY A 1 112 ? 16.904 4.291 -9.670 1.00 75.12 112 GLY A C 1
ATOM 915 O O . GLY A 1 112 ? 17.959 4.137 -10.280 1.00 75.12 112 GLY A O 1
ATOM 916 N N . THR A 1 113 ? 16.633 3.571 -8.573 1.00 74.69 113 THR A N 1
ATOM 917 C CA . THR A 1 113 ? 17.650 2.745 -7.877 1.00 74.69 113 THR A CA 1
ATOM 918 C C . THR A 1 113 ? 17.534 1.233 -8.098 1.00 74.69 113 THR A C 1
ATOM 920 O O . THR A 1 113 ? 18.140 0.451 -7.371 1.00 74.69 113 THR A O 1
ATOM 923 N N . THR A 1 114 ? 16.771 0.770 -9.091 1.00 65.75 114 THR A N 1
ATOM 924 C CA . THR A 1 114 ? 16.588 -0.676 -9.343 1.00 65.75 114 THR A CA 1
ATOM 925 C C . THR A 1 114 ? 17.765 -1.318 -10.082 1.00 65.75 114 THR A C 1
ATOM 927 O O . THR A 1 114 ? 18.120 -2.465 -9.820 1.00 65.75 114 THR A O 1
ATOM 930 N N . ALA A 1 115 ? 18.397 -0.581 -11.000 1.00 60.12 115 ALA A N 1
ATOM 931 C CA . ALA A 1 115 ? 19.504 -1.073 -11.826 1.00 60.12 115 ALA A CA 1
ATOM 932 C C . ALA A 1 115 ? 20.689 -1.720 -11.061 1.00 60.12 115 ALA A C 1
ATOM 934 O O . ALA A 1 115 ? 21.207 -2.715 -11.565 1.00 60.12 115 ALA A O 1
ATOM 935 N N . PRO A 1 116 ? 21.100 -1.251 -9.865 1.00 58.91 116 PRO A N 1
ATOM 936 C CA . PRO A 1 116 ? 22.229 -1.812 -9.119 1.00 58.91 116 PRO A CA 1
ATOM 937 C C . PRO A 1 116 ? 22.008 -3.232 -8.579 1.00 58.91 116 PRO A C 1
ATOM 939 O O . PRO A 1 116 ? 22.954 -3.837 -8.088 1.00 58.91 116 PRO A O 1
ATOM 942 N N . ARG A 1 117 ? 20.778 -3.767 -8.610 1.00 74.81 117 ARG A N 1
ATOM 943 C CA . ARG A 1 117 ? 20.443 -5.066 -7.991 1.00 74.81 117 ARG A CA 1
ATOM 944 C C . ARG A 1 117 ? 20.450 -6.248 -8.968 1.00 74.81 117 ARG A C 1
ATOM 946 O O . ARG A 1 117 ? 20.181 -7.377 -8.562 1.00 74.81 117 ARG A O 1
ATOM 953 N N . LEU A 1 118 ? 20.734 -5.999 -10.245 1.00 82.31 118 LEU A N 1
ATOM 954 C CA . LEU A 1 118 ? 20.809 -7.022 -11.288 1.00 82.31 118 LEU A CA 1
ATOM 955 C C . LEU A 1 118 ? 22.272 -7.395 -11.559 1.00 82.31 118 LEU A C 1
ATOM 957 O O . LEU A 1 118 ? 23.099 -6.516 -11.786 1.00 82.31 118 LEU A O 1
ATOM 961 N N . ILE A 1 119 ? 22.575 -8.692 -11.592 1.00 86.69 119 ILE A N 1
ATOM 962 C CA . ILE A 1 119 ? 23.871 -9.234 -12.013 1.00 86.69 119 ILE A CA 1
ATOM 963 C C . ILE A 1 119 ? 23.749 -9.840 -13.407 1.00 86.69 119 ILE A C 1
ATOM 965 O O . ILE A 1 119 ? 22.847 -10.628 -13.691 1.00 86.69 119 ILE A O 1
ATOM 969 N N . GLY A 1 120 ? 24.695 -9.489 -14.271 1.00 88.00 120 GLY A N 1
ATOM 970 C CA . GLY A 1 120 ? 24.829 -10.026 -15.617 1.00 88.00 120 GLY A CA 1
ATOM 971 C C . GLY A 1 120 ? 25.642 -9.091 -16.503 1.00 88.00 120 GLY A C 1
ATOM 972 O O . GLY A 1 120 ? 26.097 -8.031 -16.072 1.00 88.00 120 GLY A O 1
ATOM 973 N N . SER A 1 121 ? 25.799 -9.471 -17.766 1.00 90.38 121 SER A N 1
ATOM 974 C CA . SER A 1 121 ? 26.327 -8.567 -18.789 1.00 90.38 121 SER A CA 1
ATOM 975 C C . SER A 1 121 ? 25.435 -7.329 -18.949 1.00 90.38 121 SER A C 1
ATOM 977 O O . SER A 1 121 ? 24.235 -7.351 -18.651 1.00 90.38 121 SER A O 1
ATOM 979 N N . ARG A 1 122 ? 26.005 -6.245 -19.488 1.00 89.62 122 ARG A N 1
ATOM 980 C CA . ARG A 1 122 ? 25.277 -4.997 -19.775 1.00 89.62 122 ARG A CA 1
ATOM 981 C C . ARG A 1 122 ? 23.999 -5.242 -20.588 1.00 89.62 122 ARG A C 1
ATOM 983 O O . ARG A 1 122 ? 22.961 -4.658 -20.280 1.00 89.62 122 ARG A O 1
ATOM 990 N N . ASP A 1 123 ? 24.055 -6.141 -21.568 1.00 88.50 123 ASP A N 1
ATOM 991 C CA . ASP A 1 123 ? 22.915 -6.472 -22.427 1.00 88.50 123 ASP A CA 1
ATOM 992 C C . ASP A 1 123 ? 21.851 -7.301 -21.708 1.00 88.50 123 ASP A C 1
ATOM 994 O O . ASP A 1 123 ? 20.656 -7.101 -21.927 1.00 88.50 123 ASP A O 1
ATOM 998 N N . GLN A 1 124 ? 22.249 -8.208 -20.813 1.00 85.69 124 GLN A N 1
ATOM 999 C CA . GLN A 1 124 ? 21.299 -8.928 -19.960 1.00 85.69 124 GLN A CA 1
ATOM 1000 C C . GLN A 1 124 ? 20.581 -7.968 -19.011 1.00 85.69 124 GLN A C 1
ATOM 1002 O O . GLN A 1 124 ? 19.357 -8.004 -18.925 1.00 85.69 124 GLN A O 1
ATOM 1007 N N . ILE A 1 125 ? 21.312 -7.058 -18.362 1.00 87.25 125 ILE A N 1
ATOM 1008 C CA . ILE A 1 125 ? 20.719 -6.050 -17.471 1.00 87.25 125 ILE A CA 1
ATOM 1009 C C . ILE A 1 125 ? 19.761 -5.140 -18.251 1.00 87.25 125 ILE A C 1
ATOM 1011 O O . ILE A 1 125 ? 18.650 -4.874 -17.791 1.00 87.25 125 ILE A O 1
ATOM 1015 N N . LYS A 1 126 ? 20.146 -4.689 -19.453 1.00 88.31 126 LYS A N 1
ATOM 1016 C CA . LYS A 1 126 ? 19.279 -3.880 -20.324 1.00 88.31 126 LYS A CA 1
ATOM 1017 C C . LYS A 1 126 ? 17.992 -4.625 -20.699 1.00 88.31 126 LYS A C 1
ATOM 1019 O O . LYS A 1 126 ? 16.912 -4.036 -20.616 1.00 88.31 126 LYS A O 1
ATOM 1024 N N . ARG A 1 127 ? 18.090 -5.906 -21.073 1.00 85.69 127 ARG A N 1
ATOM 1025 C CA . ARG A 1 127 ? 16.928 -6.754 -21.390 1.00 85.69 127 ARG A CA 1
ATOM 1026 C C . ARG A 1 127 ? 16.013 -6.936 -20.183 1.00 85.69 127 ARG A C 1
ATOM 1028 O O . ARG A 1 127 ? 14.833 -6.627 -20.284 1.00 85.69 127 ARG A O 1
ATOM 1035 N N . ALA A 1 128 ? 16.564 -7.311 -19.031 1.00 86.81 128 ALA A N 1
ATOM 1036 C CA . ALA A 1 128 ? 15.808 -7.469 -17.790 1.00 86.81 128 ALA A CA 1
ATOM 1037 C C . ALA A 1 128 ? 15.055 -6.189 -17.398 1.00 86.81 128 ALA A C 1
ATOM 1039 O O . ALA A 1 128 ? 13.875 -6.236 -17.068 1.00 86.81 128 ALA A O 1
ATOM 1040 N N . ARG A 1 129 ? 15.706 -5.021 -17.490 1.00 86.75 129 ARG A N 1
ATOM 1041 C CA . ARG A 1 129 ? 15.057 -3.724 -17.225 1.00 86.75 129 ARG A CA 1
ATOM 1042 C C . ARG A 1 129 ? 13.906 -3.441 -18.183 1.00 86.75 129 ARG A C 1
ATOM 1044 O O . ARG A 1 129 ? 12.860 -2.967 -17.748 1.00 86.75 129 ARG A O 1
ATOM 1051 N N . SER A 1 130 ? 14.118 -3.713 -19.467 1.00 86.94 130 SER A N 1
ATOM 1052 C CA . SER A 1 130 ? 13.091 -3.524 -20.493 1.00 86.94 130 SER A CA 1
ATOM 1053 C C . SER A 1 130 ? 11.890 -4.425 -20.214 1.00 86.94 130 SER A C 1
ATOM 1055 O O . SER A 1 130 ? 10.756 -3.970 -20.305 1.00 86.94 130 SER A O 1
ATOM 1057 N N . GLU A 1 131 ? 12.133 -5.661 -19.776 1.00 87.00 131 GLU A N 1
ATOM 1058 C CA . GLU A 1 131 ? 11.081 -6.625 -19.465 1.00 87.00 131 GLU A CA 1
ATOM 1059 C C . GLU A 1 131 ? 10.300 -6.286 -18.190 1.00 87.00 131 GLU A C 1
ATOM 1061 O O . GLU A 1 131 ? 9.069 -6.347 -18.189 1.00 87.00 131 GLU A O 1
ATOM 1066 N N . ILE A 1 132 ? 10.992 -5.847 -17.131 1.00 87.94 132 ILE A N 1
ATOM 1067 C CA . ILE A 1 132 ? 10.357 -5.315 -15.914 1.00 87.94 132 ILE A CA 1
ATOM 1068 C C . ILE A 1 132 ? 9.444 -4.139 -16.280 1.00 87.94 132 ILE A C 1
ATOM 1070 O O . ILE A 1 132 ? 8.277 -4.123 -15.891 1.00 87.94 132 ILE A O 1
ATOM 1074 N N . SER A 1 133 ? 9.956 -3.174 -17.052 1.00 88.88 133 SER A N 1
ATOM 1075 C CA . SER A 1 133 ? 9.195 -1.982 -17.447 1.00 88.88 133 SER A CA 1
ATOM 1076 C C . SER A 1 133 ? 7.995 -2.334 -18.330 1.00 88.88 133 SER A C 1
ATOM 1078 O O . SER A 1 133 ? 6.876 -1.901 -18.064 1.00 88.88 133 SER A O 1
ATOM 1080 N N . ARG A 1 134 ? 8.190 -3.197 -19.334 1.00 87.38 134 ARG A N 1
ATOM 1081 C CA . ARG A 1 134 ? 7.125 -3.680 -20.223 1.00 87.38 134 ARG A CA 1
ATOM 1082 C C . ARG A 1 134 ? 6.022 -4.395 -19.449 1.00 87.38 134 ARG A C 1
ATOM 1084 O O . ARG A 1 134 ? 4.841 -4.137 -19.683 1.00 87.38 134 ARG A O 1
ATOM 1091 N N . THR A 1 135 ? 6.396 -5.264 -18.515 1.00 87.19 135 THR A N 1
ATOM 1092 C CA . THR A 1 135 ? 5.437 -6.020 -17.704 1.00 87.19 135 THR A CA 1
ATOM 1093 C C . THR A 1 135 ? 4.689 -5.111 -16.736 1.00 87.19 135 THR A C 1
ATOM 1095 O O . THR A 1 135 ? 3.470 -5.220 -16.635 1.00 87.19 135 THR A O 1
ATOM 1098 N N . PHE A 1 136 ? 5.374 -4.161 -16.092 1.00 90.12 136 PHE A N 1
ATOM 1099 C CA . PHE A 1 136 ? 4.730 -3.126 -15.278 1.00 90.12 136 PHE A CA 1
ATOM 1100 C C . PHE A 1 136 ? 3.730 -2.306 -16.088 1.00 90.12 136 PHE A C 1
ATOM 1102 O O . PHE A 1 136 ? 2.564 -2.237 -15.712 1.00 90.12 136 PHE A O 1
ATOM 1109 N N . SER A 1 137 ? 4.159 -1.772 -17.233 1.00 89.44 137 SER A N 1
ATOM 1110 C CA . SER A 1 137 ? 3.320 -0.989 -18.145 1.00 89.44 137 SER A CA 1
ATOM 1111 C C . SER A 1 137 ? 2.091 -1.773 -18.591 1.00 89.44 137 SER A C 1
ATOM 1113 O O . SER A 1 137 ? 0.974 -1.263 -18.563 1.00 89.44 137 SER A O 1
ATOM 1115 N N . THR A 1 138 ? 2.258 -3.048 -18.941 1.00 86.38 138 THR A N 1
ATOM 1116 C CA . THR A 1 138 ? 1.123 -3.876 -19.360 1.00 86.38 138 THR A CA 1
ATOM 1117 C C . THR A 1 138 ? 0.173 -4.156 -18.195 1.00 86.38 138 THR A C 1
ATOM 1119 O O . THR A 1 138 ? -1.044 -4.058 -18.356 1.00 86.38 138 THR A O 1
ATOM 1122 N N . ALA A 1 139 ? 0.711 -4.467 -17.013 1.00 86.56 139 ALA A N 1
ATOM 1123 C CA . ALA A 1 139 ? -0.082 -4.744 -15.824 1.00 86.56 139 ALA A CA 1
ATOM 1124 C C . ALA A 1 139 ? -0.868 -3.509 -15.366 1.00 86.56 139 ALA A C 1
ATOM 1126 O O . ALA A 1 139 ? -2.074 -3.614 -15.158 1.00 86.56 139 ALA A O 1
ATOM 1127 N N . ILE A 1 140 ? -0.225 -2.344 -15.250 1.00 87.75 140 ILE A N 1
ATOM 1128 C CA . ILE A 1 140 ? -0.882 -1.122 -14.773 1.00 87.75 140 ILE A CA 1
ATOM 1129 C C . ILE A 1 140 ? -1.975 -0.679 -15.749 1.00 87.75 140 ILE A C 1
ATOM 1131 O O . ILE A 1 140 ? -3.107 -0.459 -15.335 1.00 87.75 140 ILE A O 1
ATOM 1135 N N . LYS A 1 141 ? -1.697 -0.682 -17.059 1.00 85.56 141 LYS A N 1
ATOM 1136 C CA . LYS A 1 141 ? -2.673 -0.349 -18.106 1.00 85.56 141 LYS A CA 1
ATOM 1137 C C . LYS A 1 141 ? -3.909 -1.241 -18.065 1.00 85.56 141 LYS A C 1
ATOM 1139 O O . LYS A 1 141 ? -5.034 -0.758 -18.141 1.00 85.56 141 LYS A O 1
ATOM 1144 N N . ARG A 1 142 ? -3.703 -2.550 -17.899 1.00 82.44 142 ARG A N 1
ATOM 1145 C CA . ARG A 1 142 ? -4.800 -3.517 -17.795 1.00 82.44 142 ARG A CA 1
ATOM 1146 C C . ARG A 1 142 ? -5.699 -3.249 -16.585 1.00 82.44 142 ARG A C 1
ATOM 1148 O O . ARG A 1 142 ? -6.901 -3.466 -16.690 1.00 82.44 142 ARG A O 1
ATOM 1155 N N . HIS A 1 143 ? -5.129 -2.811 -15.464 1.00 83.75 143 HIS A N 1
ATOM 1156 C CA . HIS A 1 143 ? -5.869 -2.624 -14.214 1.00 83.75 143 HIS A CA 1
ATOM 1157 C C . HIS A 1 143 ? -6.408 -1.206 -14.016 1.00 83.75 143 HIS A C 1
ATOM 1159 O O . HIS A 1 143 ? -7.321 -1.039 -13.220 1.00 83.75 143 HIS A O 1
ATOM 1165 N N . LEU A 1 144 ? -5.885 -0.187 -14.705 1.00 83.00 144 LEU A N 1
ATOM 1166 C CA . LEU A 1 144 ? -6.463 1.158 -14.635 1.00 83.00 144 LEU A CA 1
ATOM 1167 C C . LEU A 1 144 ? -7.903 1.141 -15.155 1.00 83.00 144 LEU A C 1
ATOM 1169 O O . LEU A 1 144 ? -8.803 1.655 -14.502 1.00 83.00 144 LEU A O 1
ATOM 1173 N N . GLY A 1 145 ? -8.128 0.458 -16.275 1.00 78.00 145 GLY A N 1
ATOM 1174 C CA . GLY A 1 145 ? -9.423 0.378 -16.940 1.00 78.00 145 GLY A CA 1
ATOM 1175 C C . GLY A 1 145 ? -9.473 1.246 -18.204 1.00 78.00 145 GLY A C 1
ATOM 1176 O O . GLY A 1 145 ? -8.713 2.213 -18.321 1.00 78.00 145 GLY A O 1
ATOM 1177 N N . PRO A 1 146 ? -10.335 0.908 -19.183 1.00 79.88 146 PRO A N 1
ATOM 1178 C CA . PRO A 1 146 ? -10.352 1.551 -20.500 1.00 79.88 146 PRO A CA 1
ATOM 1179 C C . PRO A 1 146 ? -10.535 3.072 -20.459 1.00 79.88 146 PRO A C 1
ATOM 1181 O O . PRO A 1 146 ? -9.949 3.777 -21.276 1.00 79.88 146 PRO A O 1
ATOM 1184 N N . GLN A 1 147 ? -11.296 3.582 -19.489 1.00 79.56 147 GLN A N 1
ATOM 1185 C CA . GLN A 1 147 ? -11.608 5.003 -19.341 1.00 79.56 147 GLN A CA 1
ATOM 1186 C C . GLN A 1 147 ? -10.389 5.873 -19.004 1.00 79.56 147 GLN A C 1
ATOM 1188 O O . GLN A 1 147 ? -10.402 7.065 -19.288 1.00 79.56 147 GLN A O 1
ATOM 1193 N N . TYR A 1 148 ? -9.324 5.286 -18.448 1.00 79.25 148 TYR A N 1
ATOM 1194 C CA . TYR A 1 148 ? -8.077 6.006 -18.168 1.00 79.25 148 TYR A CA 1
ATOM 1195 C C . TYR A 1 148 ? -6.986 5.731 -19.204 1.00 79.25 148 TYR A C 1
ATOM 1197 O O . TYR A 1 148 ? -5.953 6.396 -19.219 1.00 79.25 148 TYR A O 1
ATOM 1205 N N . MET A 1 149 ? -7.197 4.759 -20.095 1.00 75.62 149 MET A N 1
ATOM 1206 C CA . MET A 1 149 ? -6.215 4.387 -21.114 1.00 75.62 149 MET A CA 1
ATOM 1207 C C . MET A 1 149 ? -6.035 5.467 -22.179 1.00 75.62 149 MET A C 1
ATOM 1209 O O . MET A 1 149 ? -4.947 5.584 -22.741 1.00 75.62 149 MET A O 1
ATOM 1213 N N . SER A 1 150 ? -7.065 6.279 -22.431 1.00 74.38 150 SER A N 1
ATOM 1214 C CA . SER A 1 150 ? -6.992 7.424 -23.343 1.00 74.38 150 SER A CA 1
ATOM 1215 C C . SER A 1 150 ? -5.970 8.474 -22.904 1.00 74.38 150 SER A C 1
ATOM 1217 O O . SER A 1 150 ? -5.418 9.157 -23.761 1.00 74.38 150 SER A O 1
ATOM 1219 N N . PHE A 1 151 ? -5.663 8.575 -21.604 1.00 68.19 151 PHE A N 1
ATOM 1220 C CA . PHE A 1 151 ? -4.649 9.504 -21.088 1.00 68.19 151 PHE A CA 1
ATOM 1221 C C . PHE A 1 151 ? -3.215 9.066 -21.394 1.00 68.19 151 PHE A C 1
ATOM 1223 O O . PHE A 1 151 ? -2.309 9.893 -21.398 1.00 68.19 151 PHE A O 1
ATOM 1230 N N . PHE A 1 152 ? -3.008 7.774 -21.657 1.00 71.94 152 PHE A N 1
ATOM 1231 C CA . PHE A 1 152 ? -1.681 7.157 -21.765 1.00 71.94 152 PHE A CA 1
ATOM 1232 C C . PHE A 1 152 ? -1.536 6.342 -23.056 1.00 71.94 152 PHE A C 1
ATOM 1234 O O . PHE A 1 152 ? -0.823 5.329 -23.108 1.00 71.94 152 PHE A O 1
ATOM 1241 N N . PHE A 1 153 ? -2.283 6.729 -24.093 1.00 65.75 153 PHE A N 1
ATOM 1242 C CA . PHE A 1 153 ? -2.329 5.996 -25.348 1.00 65.75 153 PHE A CA 1
ATOM 1243 C C . PHE A 1 153 ? -0.965 6.055 -26.047 1.00 65.75 153 PHE A C 1
ATOM 1245 O O . PHE A 1 153 ? -0.408 7.124 -26.256 1.00 65.75 153 PHE A O 1
ATOM 1252 N N . GLY A 1 154 ? -0.411 4.892 -26.400 1.00 67.81 154 GLY A N 1
ATOM 1253 C CA . GLY A 1 154 ? 0.898 4.777 -27.059 1.00 67.81 154 GLY A CA 1
ATOM 1254 C C . GLY A 1 154 ? 2.120 4.838 -26.131 1.00 67.81 154 GLY A C 1
ATOM 1255 O O . GLY A 1 154 ? 3.135 4.220 -26.448 1.00 67.81 154 GLY A O 1
ATOM 1256 N N . ASP A 1 155 ? 2.018 5.465 -24.959 1.00 74.81 155 ASP A N 1
ATOM 1257 C CA . ASP A 1 155 ? 3.166 5.642 -24.062 1.00 74.81 155 ASP A CA 1
ATOM 1258 C C . ASP A 1 155 ? 3.474 4.397 -23.228 1.00 74.81 155 ASP A C 1
ATOM 1260 O O . ASP A 1 155 ? 2.581 3.674 -22.788 1.00 74.81 155 ASP A O 1
ATOM 1264 N N . THR A 1 156 ? 4.750 4.125 -22.960 1.00 82.88 156 THR A N 1
ATOM 1265 C CA . THR A 1 156 ? 5.109 3.121 -21.948 1.00 82.88 156 THR A CA 1
ATOM 1266 C C . THR A 1 156 ? 4.881 3.730 -20.571 1.00 82.88 156 THR A C 1
ATOM 1268 O O . THR A 1 156 ? 5.556 4.689 -20.216 1.00 82.88 156 THR A O 1
ATOM 1271 N N . VAL A 1 157 ? 3.956 3.166 -19.790 1.00 87.44 157 VAL A N 1
ATOM 1272 C CA . VAL A 1 157 ? 3.730 3.606 -18.410 1.00 87.44 157 VAL A CA 1
ATOM 1273 C C . VAL A 1 157 ? 4.720 2.870 -17.527 1.00 87.44 157 VAL A C 1
ATOM 1275 O O . VAL A 1 157 ? 4.486 1.727 -17.142 1.00 87.44 157 VAL A O 1
ATOM 1278 N N . ASP A 1 158 ? 5.858 3.491 -17.251 1.00 88.94 158 ASP A N 1
ATOM 1279 C CA . ASP A 1 158 ? 6.792 2.965 -16.265 1.00 88.94 158 ASP A CA 1
ATOM 1280 C C . ASP A 1 158 ? 6.418 3.410 -14.842 1.00 88.94 158 ASP A C 1
ATOM 1282 O O . ASP A 1 158 ? 5.500 4.204 -14.615 1.00 88.94 158 ASP A O 1
ATOM 1286 N N . ARG A 1 159 ? 7.126 2.860 -13.850 1.00 91.19 159 ARG A N 1
ATOM 1287 C CA . ARG A 1 159 ? 6.886 3.189 -12.442 1.00 91.19 159 ARG A CA 1
ATOM 1288 C C . ARG A 1 159 ? 7.100 4.670 -12.141 1.00 91.19 159 ARG A C 1
ATOM 1290 O O . ARG A 1 159 ? 6.396 5.204 -11.294 1.00 91.19 159 ARG A O 1
ATOM 1297 N N . GLN A 1 160 ? 8.069 5.313 -12.792 1.00 90.50 160 GLN A N 1
ATOM 1298 C CA . GLN A 1 160 ? 8.346 6.724 -12.551 1.00 90.50 160 GLN A CA 1
ATOM 1299 C C . GLN A 1 160 ? 7.147 7.560 -12.992 1.00 90.50 160 GLN A C 1
ATOM 1301 O O . GLN A 1 160 ? 6.639 8.336 -12.196 1.00 90.50 160 GLN A O 1
ATOM 1306 N N . MET A 1 161 ? 6.637 7.323 -14.200 1.00 89.75 161 MET A N 1
ATOM 1307 C CA . MET A 1 161 ? 5.441 7.991 -14.704 1.00 89.75 161 MET A CA 1
ATOM 1308 C C . MET A 1 161 ? 4.222 7.740 -13.805 1.00 89.75 161 MET A C 1
ATOM 1310 O O . MET A 1 161 ? 3.483 8.678 -13.512 1.00 89.75 161 MET A O 1
ATOM 1314 N N . ALA A 1 162 ? 4.026 6.503 -13.333 1.00 89.50 162 ALA A N 1
ATOM 1315 C CA . ALA A 1 162 ? 2.924 6.157 -12.433 1.00 89.50 162 ALA A CA 1
ATOM 1316 C C . ALA A 1 162 ? 3.000 6.878 -11.072 1.00 89.50 162 ALA A C 1
ATOM 1318 O O . ALA A 1 162 ? 1.976 7.327 -10.566 1.00 89.50 162 ALA A O 1
ATOM 1319 N N . GLU A 1 163 ? 4.201 6.997 -10.496 1.00 90.56 163 GLU A N 1
ATOM 1320 C CA . GLU A 1 163 ? 4.441 7.614 -9.179 1.00 90.56 163 GLU A CA 1
ATOM 1321 C C . GLU A 1 163 ? 4.605 9.138 -9.221 1.00 90.56 163 GLU A C 1
ATOM 1323 O O . GLU A 1 163 ? 4.671 9.751 -8.161 1.00 90.56 163 GLU A O 1
ATOM 1328 N N . THR A 1 164 ? 4.673 9.751 -10.406 1.00 88.19 164 THR A N 1
ATOM 1329 C CA . THR A 1 164 ? 4.735 11.213 -10.555 1.00 88.19 164 THR A CA 1
ATOM 1330 C C . THR A 1 164 ? 3.570 11.722 -11.395 1.00 88.19 164 THR A C 1
ATOM 1332 O O . THR A 1 164 ? 2.569 12.189 -10.867 1.00 88.19 164 THR A O 1
ATOM 1335 N N . THR A 1 165 ? 3.647 11.562 -12.714 1.00 87.00 165 THR A N 1
ATOM 1336 C CA . THR A 1 165 ? 2.750 12.218 -13.671 1.00 87.00 165 THR A CA 1
ATOM 1337 C C . THR A 1 165 ? 1.314 11.720 -13.565 1.00 87.00 165 THR A C 1
ATOM 1339 O O . THR A 1 165 ? 0.386 12.521 -13.627 1.00 87.00 165 THR A O 1
ATOM 1342 N N . ILE A 1 166 ? 1.108 10.407 -13.408 1.00 86.56 166 ILE A N 1
ATOM 1343 C CA . ILE A 1 166 ? -0.245 9.846 -13.297 1.00 86.56 166 ILE A CA 1
ATOM 1344 C C . ILE A 1 166 ? -0.879 10.262 -11.975 1.00 86.56 166 ILE A C 1
ATOM 1346 O O . ILE A 1 166 ? -2.008 10.740 -11.978 1.00 86.56 166 ILE A O 1
ATOM 1350 N N . MET A 1 167 ? -0.150 10.114 -10.870 1.00 84.62 167 MET A N 1
ATOM 1351 C CA . MET A 1 167 ? -0.630 10.483 -9.540 1.00 84.62 167 MET A CA 1
ATOM 1352 C C . MET A 1 167 ? -1.037 11.965 -9.491 1.00 84.62 167 MET A C 1
ATOM 1354 O O . MET A 1 167 ? -2.186 12.268 -9.181 1.00 84.62 167 MET A O 1
ATOM 1358 N N . GLU A 1 168 ? -0.164 12.871 -9.942 1.00 84.00 168 GLU A N 1
ATOM 1359 C CA . GLU A 1 168 ? -0.449 14.313 -10.025 1.00 84.00 168 GLU A CA 1
ATOM 1360 C C . GLU A 1 168 ? -1.637 14.632 -10.951 1.00 84.00 168 GLU A C 1
ATOM 1362 O O . GLU A 1 168 ? -2.470 15.499 -10.659 1.00 84.00 168 GLU A O 1
ATOM 1367 N N . SER A 1 169 ? -1.749 13.933 -12.086 1.00 82.25 169 SER A N 1
ATOM 1368 C CA . SER A 1 169 ? -2.850 14.135 -13.031 1.00 82.25 169 SER A CA 1
ATOM 1369 C C . SER A 1 169 ? -4.193 13.691 -12.448 1.00 82.25 169 SER A C 1
ATOM 1371 O O . SER A 1 169 ? -5.182 14.397 -12.632 1.00 82.25 169 SER A O 1
ATOM 1373 N N . MET A 1 170 ? -4.245 12.570 -11.726 1.00 82.62 170 MET A N 1
ATOM 1374 C CA . MET A 1 170 ? -5.485 12.073 -11.120 1.00 82.62 170 MET A CA 1
ATOM 1375 C C . MET A 1 170 ? -5.991 12.994 -10.002 1.00 82.62 170 MET A C 1
ATOM 1377 O O . MET A 1 170 ? -7.201 13.156 -9.852 1.00 82.62 170 MET A O 1
ATOM 1381 N N . GLU A 1 171 ? -5.088 13.636 -9.257 1.00 73.88 171 GLU A N 1
ATOM 1382 C CA . GLU A 1 171 ? -5.447 14.602 -8.212 1.00 73.88 171 GLU A CA 1
ATOM 1383 C C . GLU A 1 171 ? -5.949 15.933 -8.778 1.00 73.88 171 GLU A C 1
ATOM 1385 O O . GLU A 1 171 ? -6.971 16.459 -8.342 1.00 73.88 171 GLU A O 1
ATOM 1390 N N . SER A 1 172 ? -5.246 16.478 -9.771 1.00 77.00 172 SER A N 1
ATOM 1391 C CA . SER A 1 172 ? -5.518 17.819 -10.308 1.00 77.00 172 SER A CA 1
ATOM 1392 C C . SER A 1 172 ? -6.823 17.937 -11.102 1.00 77.00 172 SER A C 1
ATOM 1394 O O . SER A 1 172 ? -7.341 19.041 -11.260 1.00 77.00 172 SER A O 1
ATOM 1396 N N . HIS A 1 173 ? -7.368 16.825 -11.599 1.00 71.62 173 HIS A N 1
ATOM 1397 C CA . HIS A 1 173 ? -8.527 16.829 -12.499 1.00 71.62 173 HIS A CA 1
ATOM 1398 C C . HIS A 1 173 ? -9.854 16.482 -11.823 1.00 71.62 173 HIS A C 1
ATOM 1400 O O . HIS A 1 173 ? -10.882 16.410 -12.496 1.00 71.62 173 HIS A O 1
ATOM 1406 N N . VAL A 1 174 ? -9.860 16.292 -10.503 1.00 79.94 174 VAL A N 1
ATOM 1407 C CA . VAL A 1 174 ? -11.080 16.006 -9.747 1.00 79.94 174 VAL A CA 1
ATOM 1408 C C . VAL A 1 174 ? -11.292 17.118 -8.716 1.00 79.94 174 VAL A C 1
ATOM 1410 O O . VAL A 1 174 ? -10.752 17.037 -7.613 1.00 79.94 174 VAL A O 1
ATOM 1413 N N . PRO A 1 175 ? -12.101 18.150 -9.040 1.00 78.50 175 PRO A N 1
ATOM 1414 C CA . PRO A 1 175 ? -12.378 19.278 -8.142 1.00 78.50 175 PRO A CA 1
ATOM 1415 C C . PRO A 1 175 ? -12.884 18.862 -6.753 1.00 78.50 175 PRO A C 1
ATOM 1417 O O . PRO A 1 175 ? -12.679 19.568 -5.772 1.00 78.50 175 PRO A O 1
ATOM 1420 N N . GLU A 1 176 ? -13.513 17.689 -6.665 1.00 86.25 176 GLU A N 1
ATOM 1421 C CA . GLU A 1 176 ? -14.093 17.127 -5.445 1.00 86.25 176 GLU A CA 1
ATOM 1422 C C . GLU A 1 176 ? -13.276 15.958 -4.867 1.00 86.25 176 GLU A C 1
ATOM 1424 O O . GLU A 1 176 ? -13.781 15.214 -4.024 1.00 86.25 176 GLU A O 1
ATOM 1429 N N . ALA A 1 177 ? -12.021 15.757 -5.296 1.00 85.75 177 ALA A N 1
ATOM 1430 C CA . ALA A 1 177 ? -11.203 14.608 -4.884 1.00 85.75 177 ALA A CA 1
ATOM 1431 C C . ALA A 1 177 ? -11.142 14.456 -3.362 1.00 85.75 177 ALA A C 1
ATOM 1433 O O . ALA A 1 177 ? -11.243 13.349 -2.832 1.00 85.75 177 ALA A O 1
ATOM 1434 N N . GLU A 1 178 ? -11.030 15.582 -2.661 1.00 86.56 178 GLU A N 1
ATOM 1435 C CA . GLU A 1 178 ? -10.964 15.615 -1.207 1.00 86.56 178 GLU A CA 1
ATOM 1436 C C . GLU A 1 178 ? -12.264 15.124 -0.554 1.00 86.56 178 GLU A C 1
ATOM 1438 O O . GLU A 1 178 ? -12.218 14.353 0.402 1.00 86.56 178 GLU A O 1
ATOM 1443 N N . LEU A 1 179 ? -13.433 15.475 -1.103 1.00 89.38 179 LEU A N 1
ATOM 1444 C CA . LEU A 1 179 ? -14.722 14.993 -0.592 1.00 89.38 179 LEU A CA 1
ATOM 1445 C C . LEU A 1 179 ? -14.842 13.473 -0.746 1.00 89.38 179 LEU A C 1
ATOM 1447 O O . LEU A 1 179 ? -15.266 12.786 0.188 1.00 89.38 179 LEU A O 1
ATOM 1451 N N . TRP A 1 180 ? -14.404 12.935 -1.886 1.00 89.88 180 TRP A N 1
ATOM 1452 C CA . TRP A 1 180 ? -14.355 11.491 -2.118 1.00 89.88 180 TRP A CA 1
ATOM 1453 C C . TRP A 1 180 ? -13.415 10.788 -1.136 1.00 89.88 180 TRP A C 1
ATOM 1455 O O . TRP A 1 180 ? -13.797 9.781 -0.534 1.00 89.88 180 TRP A O 1
ATOM 1465 N N . ARG A 1 181 ? -12.214 11.336 -0.913 1.00 89.31 181 ARG A N 1
ATOM 1466 C CA . ARG A 1 181 ? -11.237 10.808 0.055 1.00 89.31 181 ARG A CA 1
ATOM 1467 C C . ARG A 1 181 ? -11.782 10.819 1.483 1.00 89.31 181 ARG A C 1
ATOM 1469 O O . ARG A 1 181 ? -11.673 9.810 2.177 1.00 89.31 181 ARG A O 1
ATOM 1476 N N . ILE A 1 182 ? -12.429 11.907 1.906 1.00 91.75 182 ILE A N 1
ATOM 1477 C CA . ILE A 1 182 ? -13.074 12.016 3.225 1.00 91.75 182 ILE A CA 1
ATOM 1478 C C . ILE A 1 182 ? -14.204 10.990 3.367 1.00 91.75 182 ILE A C 1
ATOM 1480 O O . ILE A 1 182 ? -14.297 10.312 4.394 1.00 91.75 182 ILE A O 1
ATOM 1484 N N . SER A 1 183 ? -15.051 10.849 2.344 1.00 91.62 183 SER A N 1
ATOM 1485 C CA . SER A 1 183 ? -16.138 9.864 2.330 1.00 91.62 183 SER A CA 1
ATOM 1486 C C . SER A 1 183 ? -15.597 8.441 2.508 1.00 91.62 183 SER A C 1
ATOM 1488 O O . SER A 1 183 ? -16.012 7.724 3.424 1.00 91.62 183 SER A O 1
ATOM 1490 N N . ARG A 1 184 ? -14.575 8.075 1.722 1.00 92.25 184 ARG A N 1
ATOM 1491 C CA . ARG A 1 184 ? -13.889 6.778 1.804 1.00 92.25 184 ARG A CA 1
ATOM 1492 C C . ARG A 1 184 ? -13.257 6.542 3.174 1.00 92.25 184 ARG A C 1
ATOM 1494 O O . ARG A 1 184 ? -13.436 5.475 3.760 1.00 92.25 184 ARG A O 1
ATOM 1501 N N . TYR A 1 185 ? -12.568 7.540 3.722 1.00 93.56 185 TYR A N 1
ATOM 1502 C CA . TYR A 1 185 ? -11.985 7.469 5.061 1.00 93.56 185 TYR A CA 1
ATOM 1503 C C . TYR A 1 185 ? -13.050 7.176 6.127 1.00 93.56 185 TYR A C 1
ATOM 1505 O O . TYR A 1 185 ? -12.873 6.278 6.952 1.00 93.56 185 TYR A O 1
ATOM 1513 N N . ASN A 1 186 ? -14.176 7.895 6.095 1.00 94.50 186 ASN A N 1
ATOM 1514 C CA . ASN A 1 186 ? -15.268 7.721 7.054 1.00 94.50 186 ASN A CA 1
ATOM 1515 C C . ASN A 1 186 ? -15.932 6.344 6.929 1.00 94.50 186 ASN A C 1
ATOM 1517 O O . ASN A 1 186 ? -16.204 5.700 7.945 1.00 94.50 186 ASN A O 1
ATOM 1521 N N . GLU A 1 187 ? -16.146 5.866 5.703 1.00 93.69 187 GLU A N 1
ATOM 1522 C CA . GLU A 1 187 ? -16.683 4.532 5.427 1.00 93.69 187 GLU A CA 1
ATOM 1523 C C . GLU A 1 187 ? -15.783 3.433 6.018 1.00 93.69 187 GLU A C 1
ATOM 1525 O O . GLU A 1 187 ? -16.241 2.557 6.762 1.00 93.69 187 GLU A O 1
ATOM 1530 N N . LEU A 1 188 ? -14.481 3.492 5.726 1.00 93.00 188 LEU A N 1
ATOM 1531 C CA . LEU A 1 188 ? -13.509 2.510 6.202 1.00 93.00 188 LEU A CA 1
ATOM 1532 C C . LEU A 1 188 ? -13.320 2.58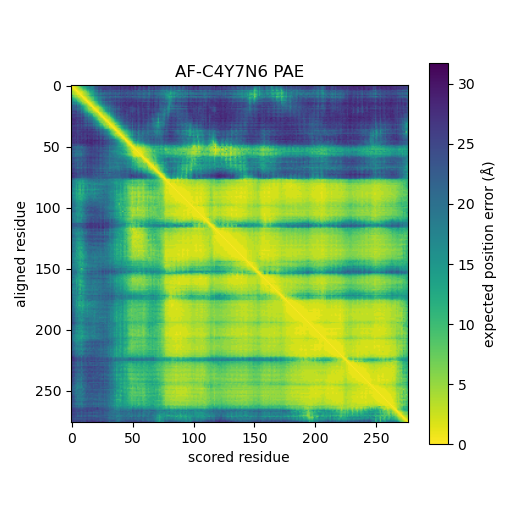7 7.718 1.00 93.00 188 LEU A C 1
ATOM 1534 O O . LEU A 1 188 ? -13.233 1.550 8.378 1.00 93.00 188 LEU A O 1
ATOM 1538 N N . ARG A 1 189 ? -13.338 3.793 8.295 1.00 94.06 189 ARG A N 1
ATOM 1539 C CA . ARG A 1 189 ? -13.321 3.986 9.747 1.00 94.06 189 ARG A CA 1
ATOM 1540 C C . ARG A 1 189 ? -14.537 3.335 10.401 1.00 94.06 189 ARG A C 1
ATOM 1542 O O . ARG A 1 189 ? -14.373 2.586 11.360 1.00 94.06 189 ARG A O 1
ATOM 1549 N N . ALA A 1 190 ? -15.738 3.540 9.861 1.00 91.50 190 ALA A N 1
ATOM 1550 C CA . ALA A 1 190 ? -16.954 2.915 10.378 1.00 91.50 190 ALA A CA 1
ATOM 1551 C C . ALA A 1 190 ? -16.903 1.375 10.296 1.00 91.50 190 ALA A C 1
ATOM 1553 O O . ALA A 1 190 ? -17.400 0.686 11.189 1.00 91.50 190 ALA A O 1
ATOM 1554 N N . LYS A 1 191 ? -16.272 0.809 9.256 1.00 88.56 191 LYS A N 1
ATOM 1555 C CA . LYS A 1 191 ? -16.000 -0.639 9.159 1.00 88.56 191 LYS A CA 1
ATOM 1556 C C . LYS A 1 191 ? -14.997 -1.107 10.220 1.00 88.56 191 LYS A C 1
ATOM 1558 O O . LYS A 1 191 ? -15.222 -2.138 10.855 1.00 88.56 191 LYS A O 1
ATOM 1563 N N . ALA A 1 192 ? -13.938 -0.341 10.461 1.00 90.25 192 ALA A N 1
ATOM 1564 C CA . ALA A 1 192 ? -12.940 -0.644 11.484 1.00 90.25 192 ALA A CA 1
ATOM 1565 C C . ALA A 1 192 ? -13.522 -0.614 12.903 1.00 90.25 192 ALA A C 1
ATOM 1567 O O . ALA A 1 192 ? -13.241 -1.503 13.703 1.00 90.25 192 ALA A O 1
ATOM 1568 N N . GLU A 1 193 ? -14.419 0.329 13.187 1.00 88.81 193 GLU A N 1
ATOM 1569 C CA . GLU A 1 193 ? -15.166 0.409 14.450 1.00 88.81 193 GLU A CA 1
ATOM 1570 C C . GLU A 1 193 ? -16.081 -0.800 14.689 1.00 88.81 193 GLU A C 1
ATOM 1572 O O . GLU A 1 193 ? -16.357 -1.158 15.835 1.00 88.81 193 GLU A O 1
ATOM 1577 N N . LYS A 1 194 ? -16.516 -1.466 13.614 1.00 87.19 194 LYS A N 1
ATOM 1578 C CA . LYS A 1 194 ? -17.258 -2.736 13.654 1.00 87.19 194 LYS A CA 1
ATOM 1579 C C . LYS A 1 194 ? -16.342 -3.966 13.707 1.00 87.19 194 LYS A C 1
ATOM 1581 O O . LYS A 1 194 ? -16.830 -5.086 13.598 1.00 87.19 194 LYS A O 1
ATOM 1586 N N . GLY A 1 195 ? -15.032 -3.777 13.871 1.00 84.00 195 GLY A N 1
ATOM 1587 C CA . GLY A 1 195 ? -14.055 -4.858 13.971 1.00 84.00 195 GLY A CA 1
ATOM 1588 C C . GLY A 1 195 ? -13.484 -5.329 12.632 1.00 84.00 195 GLY A C 1
ATOM 1589 O O . GLY A 1 195 ? -12.925 -6.415 12.575 1.00 84.00 195 GLY A O 1
ATOM 1590 N N . ASN A 1 196 ? -13.597 -4.561 11.545 1.00 85.12 196 ASN A N 1
ATOM 1591 C CA . ASN A 1 196 ? -12.888 -4.856 10.295 1.00 85.12 196 ASN A CA 1
ATOM 1592 C C . ASN A 1 196 ? -11.790 -3.814 10.033 1.00 85.12 196 ASN A C 1
ATOM 1594 O O . ASN A 1 196 ? -11.993 -2.859 9.284 1.00 85.12 196 ASN A O 1
ATOM 1598 N N . ILE A 1 197 ? -10.645 -3.967 10.706 1.00 88.06 197 ILE A N 1
ATOM 1599 C CA . ILE A 1 197 ? -9.577 -2.953 10.723 1.00 88.06 197 ILE A CA 1
ATOM 1600 C C . ILE A 1 197 ? -8.701 -2.979 9.459 1.00 88.06 197 ILE A C 1
ATOM 1602 O O . ILE A 1 197 ? -8.189 -1.923 9.086 1.00 88.06 197 ILE A O 1
ATOM 1606 N N . SER A 1 198 ? -8.528 -4.121 8.772 1.00 86.94 198 SER A N 1
ATOM 1607 C CA . SER A 1 198 ? -7.552 -4.239 7.664 1.00 86.94 198 SER A CA 1
ATOM 1608 C C . SER A 1 198 ? -7.758 -3.189 6.574 1.00 86.94 198 SER A C 1
ATOM 1610 O O . SER A 1 198 ? -6.783 -2.525 6.222 1.00 86.94 198 SER A O 1
ATOM 1612 N N . PRO A 1 199 ? -8.987 -2.998 6.049 1.00 88.06 199 PRO A N 1
ATOM 1613 C CA . PRO A 1 199 ? -9.228 -2.042 4.973 1.00 88.06 199 PRO A CA 1
ATOM 1614 C C . PRO A 1 199 ? -8.869 -0.611 5.375 1.00 88.06 199 PRO A C 1
ATOM 1616 O O . PRO A 1 199 ? -8.235 0.109 4.610 1.00 88.06 199 PRO A O 1
ATOM 1619 N N . TYR A 1 200 ? -9.206 -0.222 6.605 1.00 91.50 200 TYR A N 1
ATOM 1620 C CA . TYR A 1 200 ? -8.869 1.093 7.136 1.00 91.50 200 TYR A CA 1
ATOM 1621 C C . TYR A 1 200 ? -7.358 1.269 7.291 1.00 91.50 200 TYR A C 1
ATOM 1623 O O . TYR A 1 200 ? -6.806 2.260 6.826 1.00 91.50 200 TYR A O 1
ATOM 1631 N N . LEU A 1 201 ? -6.664 0.285 7.870 1.00 91.56 201 LEU A N 1
ATOM 1632 C CA . LEU A 1 201 ? -5.210 0.324 8.023 1.00 91.56 201 LEU A CA 1
ATOM 1633 C C . LEU A 1 201 ? -4.489 0.424 6.672 1.00 91.56 201 LEU A C 1
ATOM 1635 O O . LEU A 1 201 ? -3.587 1.245 6.520 1.00 91.56 201 LEU A O 1
ATOM 1639 N N . ASN A 1 202 ? -4.892 -0.388 5.694 1.00 89.88 202 ASN A N 1
ATOM 1640 C CA . ASN A 1 202 ? -4.336 -0.337 4.345 1.00 89.88 202 ASN A CA 1
ATOM 1641 C C . ASN A 1 202 ? -4.556 1.040 3.704 1.00 89.88 202 ASN A C 1
ATOM 1643 O O . ASN A 1 202 ? -3.621 1.587 3.129 1.00 89.88 202 ASN A O 1
ATOM 1647 N N . HIS A 1 203 ? -5.747 1.626 3.850 1.00 91.81 203 HIS A N 1
ATOM 1648 C CA . HIS A 1 203 ? -6.041 2.969 3.351 1.00 91.81 203 HIS A CA 1
ATOM 1649 C C . HIS A 1 203 ? -5.160 4.044 4.007 1.00 91.81 203 HIS A C 1
ATOM 1651 O O . HIS A 1 203 ? -4.617 4.902 3.311 1.00 91.81 203 HIS A O 1
ATOM 1657 N N . LEU A 1 204 ? -4.943 3.988 5.327 1.00 93.75 204 LEU A N 1
ATOM 1658 C CA . LEU A 1 204 ? -4.042 4.929 6.004 1.00 93.75 204 LEU A CA 1
ATOM 1659 C C . LEU A 1 204 ? -2.595 4.810 5.503 1.00 93.75 204 LEU A C 1
ATOM 1661 O O . LEU A 1 204 ? -1.926 5.821 5.308 1.00 93.75 204 LEU A O 1
ATOM 1665 N N . ILE A 1 205 ? -2.116 3.582 5.280 1.00 91.62 205 ILE A N 1
ATOM 1666 C CA . ILE A 1 205 ? -0.776 3.340 4.726 1.00 91.62 205 ILE A CA 1
ATOM 1667 C C . ILE A 1 205 ? -0.694 3.870 3.291 1.00 91.62 205 ILE A C 1
ATOM 1669 O O . ILE A 1 205 ? 0.282 4.526 2.933 1.00 91.62 205 ILE A O 1
ATOM 1673 N N . ALA A 1 206 ? -1.708 3.592 2.473 1.00 90.62 206 ALA A N 1
ATOM 1674 C CA . ALA A 1 206 ? -1.730 3.984 1.072 1.00 90.62 206 ALA A CA 1
ATOM 1675 C C . ALA A 1 206 ? -1.762 5.503 0.877 1.00 90.62 206 ALA A C 1
ATOM 1677 O O . ALA A 1 206 ? -1.097 6.019 -0.012 1.00 90.62 206 ALA A O 1
ATOM 1678 N N . THR A 1 207 ? -2.470 6.216 1.754 1.00 89.56 207 THR A N 1
ATOM 1679 C CA . THR A 1 207 ? -2.544 7.687 1.769 1.00 89.56 207 THR A CA 1
ATOM 1680 C C . THR A 1 207 ? -1.333 8.351 2.436 1.00 89.56 207 THR A C 1
ATOM 1682 O O . THR A 1 207 ? -1.347 9.551 2.700 1.00 89.56 207 THR A O 1
ATOM 1685 N N . GLY A 1 208 ? -0.275 7.586 2.730 1.00 89.56 208 GLY A N 1
ATOM 1686 C CA . GLY A 1 208 ? 1.001 8.125 3.201 1.00 89.56 208 GLY A CA 1
ATOM 1687 C C . GLY A 1 208 ? 0.981 8.666 4.631 1.00 89.56 208 GLY A C 1
ATOM 1688 O O . GLY A 1 208 ? 1.851 9.461 4.986 1.00 89.56 208 GLY A O 1
ATOM 1689 N N . ARG A 1 209 ? 0.018 8.254 5.469 1.00 93.00 209 ARG A N 1
ATOM 1690 C CA . ARG A 1 209 ? -0.010 8.654 6.885 1.00 93.00 209 ARG A CA 1
ATOM 1691 C C . ARG A 1 209 ? 1.252 8.179 7.594 1.00 93.00 209 ARG A C 1
ATOM 1693 O O . ARG A 1 209 ? 1.725 7.062 7.370 1.00 93.00 209 ARG A O 1
ATOM 1700 N N . SER A 1 210 ? 1.778 9.016 8.485 1.00 94.81 210 SER A N 1
ATOM 1701 C CA . SER A 1 210 ? 2.929 8.632 9.296 1.00 94.81 210 SER A CA 1
ATOM 1702 C C . SER A 1 210 ? 2.577 7.457 10.203 1.00 94.81 210 SER A C 1
ATOM 1704 O O . SER A 1 210 ? 1.430 7.266 10.615 1.00 94.81 210 SER A O 1
ATOM 1706 N N . GLU A 1 211 ? 3.582 6.667 10.567 1.00 94.38 211 GLU A N 1
ATOM 1707 C CA . GLU A 1 211 ? 3.379 5.549 11.480 1.00 94.38 211 GLU A CA 1
ATOM 1708 C C . GLU A 1 211 ? 2.766 6.001 12.819 1.00 94.38 211 GLU A C 1
ATOM 1710 O O . GLU A 1 211 ? 1.875 5.338 13.351 1.00 94.38 211 GLU A O 1
ATOM 1715 N N . GLN A 1 212 ? 3.202 7.146 13.350 1.00 94.69 212 GLN A N 1
ATOM 1716 C CA . GLN A 1 212 ? 2.680 7.716 14.592 1.00 94.69 212 GLN A CA 1
ATOM 1717 C C . GLN A 1 212 ? 1.189 8.058 14.472 1.00 94.69 212 GLN A C 1
ATOM 1719 O O . GLN A 1 212 ? 0.412 7.755 15.381 1.00 94.69 212 GLN A O 1
ATOM 1724 N N . GLU A 1 213 ? 0.773 8.649 13.348 1.00 95.81 213 GLU A N 1
ATOM 1725 C CA . GLU A 1 213 ? -0.640 8.923 13.076 1.00 95.81 213 GLU A CA 1
ATOM 1726 C C . GLU A 1 213 ? -1.452 7.638 12.947 1.00 95.81 213 GLU A C 1
ATOM 1728 O O . GLU A 1 213 ? -2.539 7.555 13.517 1.00 95.81 213 GLU A O 1
ATOM 1733 N N . ILE A 1 214 ? -0.928 6.625 12.251 1.00 95.69 214 ILE A N 1
ATOM 1734 C CA . ILE A 1 214 ? -1.603 5.333 12.094 1.00 95.69 214 ILE A CA 1
ATOM 1735 C C . ILE A 1 214 ? -1.844 4.691 13.460 1.00 95.69 214 ILE A C 1
ATOM 1737 O O . ILE A 1 214 ? -2.972 4.296 13.755 1.00 95.69 214 ILE A O 1
ATOM 1741 N N . TRP A 1 215 ? -0.824 4.637 14.322 1.00 95.00 215 TRP A N 1
ATOM 1742 C CA . TRP A 1 215 ? -0.981 4.119 15.682 1.00 95.00 215 TRP A CA 1
ATOM 1743 C C . TRP A 1 215 ? -2.037 4.889 16.469 1.00 95.00 215 TRP A C 1
ATOM 1745 O O . TRP A 1 215 ? -2.908 4.267 17.074 1.00 95.00 215 TRP A O 1
ATOM 1755 N N . ARG A 1 216 ? -2.006 6.227 16.432 1.00 94.88 216 ARG A N 1
ATOM 1756 C CA . ARG A 1 216 ? -3.009 7.065 17.103 1.00 94.88 216 ARG A CA 1
ATOM 1757 C C . ARG A 1 216 ? -4.424 6.738 16.620 1.00 94.88 216 ARG A C 1
ATOM 1759 O O . ARG A 1 216 ? -5.296 6.475 17.442 1.00 94.88 216 ARG A O 1
ATOM 1766 N N . LEU A 1 217 ? -4.645 6.708 15.307 1.00 94.94 217 LEU A N 1
ATOM 1767 C CA . LEU A 1 217 ? -5.960 6.470 14.706 1.00 94.94 217 LEU A CA 1
ATOM 1768 C C . LEU A 1 217 ? -6.490 5.057 14.986 1.00 94.94 217 LEU A C 1
ATOM 1770 O O . LEU A 1 217 ? -7.674 4.885 15.276 1.00 94.94 217 LEU A O 1
ATOM 1774 N N . VAL A 1 218 ? -5.624 4.043 14.936 1.00 92.38 218 VAL A N 1
ATOM 1775 C CA . VAL A 1 218 ? -5.985 2.666 15.308 1.00 92.38 218 VAL A CA 1
ATOM 1776 C C . VAL A 1 218 ? -6.366 2.597 16.788 1.00 92.38 218 VAL A C 1
ATOM 1778 O O . VAL A 1 218 ? -7.373 1.982 17.141 1.00 92.38 218 VAL A O 1
ATOM 1781 N N . MET A 1 219 ? -5.613 3.267 17.660 1.00 90.50 219 MET A N 1
ATOM 1782 C CA . MET A 1 219 ? -5.916 3.297 19.089 1.00 90.50 219 MET A CA 1
ATOM 1783 C C . MET A 1 219 ? -7.201 4.055 19.406 1.00 90.50 219 MET A C 1
ATOM 1785 O O . MET A 1 219 ? -7.938 3.618 20.280 1.00 90.50 219 MET A O 1
ATOM 1789 N N . GLU A 1 220 ? -7.525 5.135 18.694 1.00 91.62 220 GLU A N 1
ATOM 1790 C CA . GLU A 1 220 ? -8.817 5.821 18.836 1.00 91.62 220 GLU A CA 1
ATOM 1791 C C . GLU A 1 220 ? -10.000 4.885 18.551 1.00 91.62 220 GLU A C 1
ATOM 1793 O O . GLU A 1 220 ? -11.010 4.935 19.255 1.00 91.62 220 GLU A O 1
ATOM 1798 N N . ILE A 1 221 ? -9.864 3.994 17.563 1.00 90.12 221 ILE A N 1
ATOM 1799 C CA . ILE A 1 221 ? -10.883 2.982 17.251 1.00 90.12 221 ILE A CA 1
ATOM 1800 C C . ILE A 1 221 ? -10.994 1.962 18.386 1.00 90.12 221 ILE A C 1
ATOM 1802 O O . ILE A 1 221 ? -12.100 1.661 18.838 1.00 90.12 221 ILE A O 1
ATOM 1806 N N . ILE A 1 222 ? -9.859 1.462 18.882 1.00 87.06 222 ILE A N 1
ATOM 1807 C CA . ILE A 1 222 ? -9.819 0.481 19.975 1.00 87.06 222 ILE A CA 1
ATOM 1808 C C . ILE A 1 222 ? -10.380 1.091 21.270 1.00 87.06 222 ILE A C 1
ATOM 1810 O O . ILE A 1 222 ? -11.182 0.463 21.953 1.00 87.06 222 ILE A O 1
ATOM 1814 N N . MET A 1 223 ? -10.008 2.331 21.596 1.00 85.75 223 MET A N 1
ATOM 1815 C CA . MET A 1 223 ? -10.305 2.999 22.870 1.00 85.75 223 MET A CA 1
ATOM 1816 C C . MET A 1 223 ? -11.659 3.717 22.913 1.00 85.75 223 MET A C 1
ATOM 1818 O O . MET A 1 223 ? -11.966 4.372 23.906 1.00 85.75 223 MET A O 1
ATOM 1822 N N . ARG A 1 224 ? -12.503 3.603 21.880 1.00 77.81 224 ARG A N 1
ATOM 1823 C CA . ARG A 1 224 ? -13.764 4.364 21.788 1.00 77.81 224 ARG A CA 1
ATOM 1824 C C . ARG A 1 224 ? -14.757 4.085 22.930 1.00 77.81 224 ARG A C 1
ATOM 1826 O O . ARG A 1 224 ? -15.668 4.877 23.163 1.00 77.81 224 ARG A O 1
ATOM 1833 N N . LYS A 1 225 ? -14.620 2.964 23.644 1.00 72.31 225 LYS A N 1
ATOM 1834 C CA . LYS A 1 225 ? -15.475 2.608 24.788 1.00 72.31 225 LYS A CA 1
ATOM 1835 C C . LYS A 1 225 ? -14.787 2.881 26.121 1.00 72.31 225 LYS A C 1
ATOM 1837 O O . LYS A 1 225 ? -13.572 2.976 26.204 1.00 72.31 225 LYS A O 1
ATOM 1842 N N . LYS A 1 226 ? -15.577 2.987 27.191 1.00 75.62 226 LYS A N 1
ATOM 1843 C CA . LYS A 1 226 ? -15.042 3.168 28.546 1.00 75.62 226 LYS A CA 1
ATOM 1844 C C . LYS A 1 226 ? -14.268 1.918 28.971 1.00 75.62 226 LYS A C 1
ATOM 1846 O O . LYS A 1 226 ? -14.851 0.844 29.113 1.00 75.62 226 LYS A O 1
ATOM 1851 N N . TYR A 1 227 ? -12.970 2.076 29.193 1.00 82.62 227 TYR A N 1
ATOM 1852 C CA . TYR A 1 227 ? -12.092 1.058 29.760 1.00 82.62 227 TYR A CA 1
ATOM 1853 C C . TYR A 1 227 ? -11.816 1.367 31.231 1.00 82.62 227 TYR A C 1
ATOM 1855 O O . TYR A 1 227 ? -11.734 2.529 31.622 1.00 82.62 227 TYR A O 1
ATOM 1863 N N . SER A 1 228 ? -11.652 0.328 32.052 1.00 86.69 228 SER A N 1
ATOM 1864 C CA . SER A 1 228 ? -11.094 0.502 33.394 1.00 86.69 228 SER A CA 1
ATOM 1865 C C . SER A 1 228 ? -9.609 0.853 33.305 1.00 86.69 228 SER A C 1
ATOM 1867 O O . SER A 1 228 ? -8.938 0.470 32.344 1.00 86.69 228 SER A O 1
ATOM 1869 N N . GLU A 1 229 ? -9.066 1.513 34.328 1.00 88.25 229 GLU A N 1
ATOM 1870 C CA . GLU A 1 229 ? -7.642 1.882 34.386 1.00 88.25 229 GLU A CA 1
ATOM 1871 C C . GLU A 1 229 ? -6.718 0.678 34.161 1.00 88.25 229 GLU A C 1
ATOM 1873 O O . GLU A 1 229 ? -5.776 0.748 33.375 1.00 88.25 229 GLU A O 1
ATOM 1878 N N . LYS A 1 230 ? -7.047 -0.473 34.764 1.00 89.31 230 LYS A N 1
ATOM 1879 C CA . LYS A 1 230 ? -6.308 -1.729 34.565 1.00 89.31 230 LYS A CA 1
ATOM 1880 C C . LYS A 1 230 ? -6.278 -2.160 33.094 1.00 89.31 230 LYS A C 1
ATOM 1882 O O . LYS A 1 230 ? -5.234 -2.596 32.611 1.00 89.31 230 LYS A O 1
ATOM 1887 N N . LYS A 1 231 ? -7.403 -2.042 32.376 1.00 87.00 231 LYS A N 1
ATOM 1888 C CA . LYS A 1 231 ? -7.468 -2.377 30.944 1.00 87.00 231 LYS A CA 1
ATOM 1889 C C . LYS A 1 231 ? -6.724 -1.351 30.090 1.00 87.00 231 LYS A C 1
ATOM 1891 O O . LYS A 1 231 ? -6.024 -1.754 29.170 1.00 87.00 231 LYS A O 1
ATOM 1896 N N . LEU A 1 232 ? -6.819 -0.059 30.413 1.00 89.06 232 LEU A N 1
ATOM 1897 C CA . LEU A 1 232 ? -6.054 0.995 29.733 1.00 89.06 232 LEU A CA 1
ATOM 1898 C C . LEU A 1 232 ? -4.546 0.778 29.875 1.00 89.06 232 LEU A C 1
ATOM 1900 O O . LEU A 1 232 ? -3.809 0.880 28.898 1.00 89.06 232 LEU A O 1
ATOM 1904 N N . TRP A 1 233 ? -4.084 0.418 31.073 1.00 90.00 233 TRP A N 1
ATOM 1905 C CA . TRP A 1 233 ? -2.680 0.096 31.304 1.00 90.00 233 TRP A CA 1
ATOM 1906 C C . TRP A 1 233 ? -2.224 -1.117 30.481 1.00 90.00 233 TRP A C 1
ATOM 1908 O O . TRP A 1 233 ? -1.171 -1.063 29.844 1.00 90.00 233 TRP A O 1
ATOM 1918 N N . ALA A 1 234 ? -3.030 -2.184 30.434 1.00 90.81 234 ALA A N 1
ATOM 1919 C CA . ALA A 1 234 ? -2.737 -3.366 29.622 1.00 90.81 234 ALA A CA 1
ATOM 1920 C C . ALA A 1 234 ? -2.678 -3.037 28.117 1.00 90.81 234 ALA A C 1
ATOM 1922 O O . ALA A 1 234 ? -1.712 -3.411 27.451 1.00 90.81 234 ALA A O 1
ATOM 1923 N N . LEU A 1 235 ? -3.645 -2.263 27.608 1.00 90.75 235 LEU A N 1
ATOM 1924 C CA . LEU A 1 235 ? -3.683 -1.777 26.223 1.00 90.75 235 LEU A CA 1
ATOM 1925 C C . LEU A 1 235 ? -2.429 -0.970 25.868 1.00 90.75 235 LEU A C 1
ATOM 1927 O O . LEU A 1 235 ? -1.767 -1.261 24.874 1.00 90.75 235 LEU A O 1
ATOM 1931 N N . ASN A 1 236 ? -2.060 0.001 26.707 1.00 91.00 236 ASN A N 1
ATOM 1932 C CA . ASN A 1 236 ? -0.869 0.824 26.496 1.00 91.00 236 ASN A CA 1
ATOM 1933 C C . ASN A 1 236 ? 0.414 -0.015 26.498 1.00 91.00 236 ASN A C 1
ATOM 1935 O O . ASN A 1 236 ? 1.292 0.192 25.660 1.00 91.00 236 ASN A O 1
ATOM 1939 N N . LYS A 1 237 ? 0.520 -0.993 27.404 1.00 92.94 237 LYS A N 1
ATOM 1940 C CA . LYS A 1 237 ? 1.670 -1.903 27.467 1.00 92.94 237 LYS A CA 1
ATOM 1941 C C . LYS A 1 237 ? 1.772 -2.782 26.217 1.00 92.94 237 LYS A C 1
ATOM 1943 O O . LYS A 1 237 ? 2.875 -2.968 25.702 1.00 92.94 237 LYS A O 1
ATOM 1948 N N . ALA A 1 238 ? 0.650 -3.310 25.728 1.00 93.00 238 ALA A N 1
ATOM 1949 C CA . ALA A 1 238 ? 0.605 -4.088 24.492 1.00 93.00 238 ALA A CA 1
ATOM 1950 C C . ALA A 1 238 ? 1.000 -3.225 23.285 1.00 93.00 238 ALA A C 1
ATOM 1952 O O . ALA A 1 238 ? 1.883 -3.609 22.520 1.00 93.00 238 ALA A O 1
ATOM 1953 N N . MET A 1 239 ? 0.439 -2.019 23.167 1.00 92.38 239 MET A N 1
ATOM 1954 C CA . MET A 1 239 ? 0.781 -1.074 22.104 1.00 92.38 239 MET A CA 1
ATOM 1955 C C . MET A 1 239 ? 2.280 -0.747 22.090 1.00 92.38 239 MET A C 1
ATOM 1957 O O . MET A 1 239 ? 2.919 -0.874 21.051 1.00 92.38 239 MET A O 1
ATOM 1961 N N . GLN A 1 240 ? 2.866 -0.377 23.233 1.00 93.62 240 GLN A N 1
ATOM 1962 C CA . GLN A 1 240 ? 4.295 -0.046 23.315 1.00 93.62 240 GLN A CA 1
ATOM 1963 C C . GLN A 1 240 ? 5.203 -1.221 22.941 1.00 93.62 240 GLN A C 1
ATOM 1965 O O . GLN A 1 240 ? 6.289 -1.005 22.403 1.00 93.62 240 GLN A O 1
ATOM 1970 N N . ARG A 1 241 ? 4.787 -2.455 23.250 1.00 94.44 241 ARG A N 1
ATOM 1971 C CA . ARG A 1 241 ? 5.514 -3.666 22.856 1.00 94.44 241 ARG A CA 1
ATOM 1972 C C . ARG A 1 241 ? 5.543 -3.781 21.335 1.00 94.44 241 ARG A C 1
ATOM 1974 O O . ARG A 1 241 ? 6.628 -3.790 20.765 1.00 94.44 241 ARG A O 1
ATOM 1981 N N . HIS A 1 242 ? 4.369 -3.775 20.706 1.00 93.94 242 HIS A N 1
ATOM 1982 C CA . HIS A 1 242 ? 4.222 -3.930 19.256 1.00 93.94 242 HIS A CA 1
ATOM 1983 C C . HIS A 1 242 ? 4.817 -2.758 18.475 1.00 93.94 242 HIS A C 1
ATOM 1985 O O . HIS A 1 242 ? 5.418 -2.964 17.431 1.00 93.94 242 HIS A O 1
ATOM 1991 N N . GLN A 1 243 ? 4.767 -1.532 18.999 1.00 92.50 243 GLN A N 1
ATOM 1992 C CA . GLN A 1 243 ? 5.423 -0.370 18.385 1.00 92.50 243 GLN A CA 1
ATOM 1993 C C . GLN A 1 243 ? 6.942 -0.532 18.247 1.00 92.50 243 GLN A C 1
ATOM 1995 O O . GLN A 1 243 ? 7.519 -0.026 17.290 1.00 92.50 243 GLN A O 1
ATOM 2000 N N . LYS A 1 244 ? 7.595 -1.247 19.168 1.00 93.31 244 LYS A N 1
ATOM 2001 C CA . LYS A 1 244 ? 9.058 -1.420 19.182 1.00 93.31 244 LYS A CA 1
ATOM 2002 C C . LYS A 1 244 ? 9.546 -2.604 18.347 1.00 93.31 244 LYS A C 1
ATOM 2004 O O . LYS A 1 244 ? 10.754 -2.800 18.224 1.00 93.31 244 LYS A O 1
ATOM 2009 N N . GLU A 1 245 ? 8.644 -3.415 17.806 1.00 93.00 245 GLU A N 1
ATOM 2010 C CA . GLU A 1 245 ? 9.029 -4.586 17.026 1.00 93.00 245 GLU A CA 1
ATOM 2011 C C . GLU A 1 245 ? 9.674 -4.198 15.690 1.00 93.00 245 GLU A C 1
ATOM 2013 O O . GLU A 1 245 ? 9.294 -3.229 15.034 1.00 93.00 245 GLU A O 1
ATOM 2018 N N . VAL A 1 246 ? 10.648 -4.997 15.250 1.00 91.19 246 VAL A N 1
ATOM 2019 C CA . VAL A 1 246 ? 11.295 -4.829 13.941 1.00 91.19 246 VAL A CA 1
ATOM 2020 C C . VAL A 1 246 ? 10.516 -5.636 12.905 1.00 91.19 246 VAL A C 1
ATOM 2022 O O . VAL A 1 246 ? 10.929 -6.725 12.499 1.00 91.19 246 VAL A O 1
ATOM 2025 N N . ALA A 1 247 ? 9.356 -5.110 12.519 1.00 88.31 247 ALA A N 1
ATOM 2026 C CA . ALA A 1 247 ? 8.489 -5.679 11.493 1.00 88.31 247 ALA A CA 1
ATOM 2027 C C . ALA A 1 247 ? 7.739 -4.571 10.725 1.00 88.31 247 ALA A C 1
ATOM 2029 O O . ALA A 1 247 ? 7.565 -3.463 11.241 1.00 88.31 247 ALA A O 1
ATOM 2030 N N . PRO A 1 248 ? 7.272 -4.836 9.491 1.00 87.31 248 PRO A N 1
ATOM 2031 C CA . PRO A 1 248 ? 6.404 -3.903 8.776 1.00 87.31 248 PRO A CA 1
ATOM 2032 C C . PRO A 1 248 ? 5.174 -3.502 9.606 1.00 87.31 248 PRO A C 1
ATOM 2034 O O . PRO A 1 248 ? 4.588 -4.340 10.292 1.00 87.31 248 PRO A O 1
ATOM 2037 N N . LEU A 1 249 ? 4.772 -2.228 9.520 1.00 88.81 249 LEU A N 1
ATOM 2038 C CA . LEU A 1 249 ? 3.695 -1.640 10.331 1.00 88.81 249 LEU A CA 1
ATOM 2039 C C . LEU A 1 249 ? 2.399 -2.460 10.303 1.00 88.81 249 LEU A C 1
ATOM 2041 O O . LEU A 1 249 ? 1.805 -2.704 11.349 1.00 88.81 249 LEU A O 1
ATOM 2045 N N . PHE A 1 250 ? 2.004 -2.943 9.123 1.00 87.00 250 PHE A N 1
ATOM 2046 C CA . PHE A 1 250 ? 0.810 -3.771 8.963 1.00 87.00 250 PHE A CA 1
ATOM 2047 C C . PHE A 1 250 ? 0.825 -5.008 9.876 1.00 87.00 250 PHE A C 1
ATOM 2049 O O . PHE A 1 250 ? -0.166 -5.300 10.542 1.00 87.00 250 PHE A O 1
ATOM 2056 N N . PHE A 1 251 ? 1.962 -5.706 9.957 1.00 87.81 251 PHE A N 1
ATOM 2057 C CA . PHE A 1 251 ? 2.099 -6.893 10.800 1.00 87.81 251 PHE A CA 1
ATOM 2058 C C . PHE A 1 251 ? 2.080 -6.544 12.285 1.00 87.81 251 PHE A C 1
ATOM 2060 O O . PHE A 1 251 ? 1.398 -7.218 13.044 1.00 87.81 251 PHE A O 1
ATOM 2067 N N . ARG A 1 252 ? 2.732 -5.449 12.688 1.00 93.50 252 ARG A N 1
ATOM 2068 C CA . ARG A 1 252 ? 2.737 -5.003 14.092 1.00 93.50 252 ARG A CA 1
ATOM 2069 C C . ARG A 1 252 ? 1.347 -4.614 14.578 1.00 93.50 252 ARG A C 1
ATOM 2071 O O . ARG A 1 252 ? 0.937 -5.006 15.664 1.00 93.50 252 ARG A O 1
ATOM 2078 N N . VAL A 1 253 ? 0.583 -3.885 13.763 1.00 90.88 253 VAL A N 1
ATOM 2079 C CA . VAL A 1 253 ? -0.812 -3.553 14.094 1.00 90.88 253 VAL A CA 1
ATOM 2080 C C . VAL A 1 253 ? -1.664 -4.820 14.146 1.00 90.88 253 VAL A C 1
ATOM 2082 O O . VAL A 1 253 ? -2.446 -4.992 15.076 1.00 90.88 253 VAL A O 1
ATOM 2085 N N . ARG A 1 254 ? -1.490 -5.744 13.196 1.00 88.19 254 ARG A N 1
ATOM 2086 C CA . ARG A 1 254 ? -2.199 -7.028 13.202 1.00 88.19 254 ARG A CA 1
ATOM 2087 C C . ARG A 1 254 ? -1.925 -7.848 14.453 1.00 88.19 254 ARG A C 1
ATOM 2089 O O . ARG A 1 254 ? -2.854 -8.388 15.053 1.00 88.19 254 ARG A O 1
ATOM 2096 N N . ASP A 1 255 ? -0.660 -7.963 14.819 1.00 90.56 255 ASP A N 1
ATOM 2097 C CA . ASP A 1 255 ? -0.229 -8.779 15.942 1.00 90.56 255 ASP A CA 1
ATOM 2098 C C . ASP A 1 255 ? -0.636 -8.118 17.271 1.00 90.56 255 ASP A C 1
ATOM 2100 O O . ASP A 1 255 ? -1.053 -8.829 18.191 1.00 90.56 255 ASP A O 1
ATOM 2104 N N . LEU A 1 256 ? -0.691 -6.776 17.334 1.00 92.44 256 LEU A N 1
ATOM 2105 C CA . LEU A 1 256 ? -1.385 -6.062 18.409 1.00 92.44 256 LEU A CA 1
ATOM 2106 C C . LEU A 1 256 ? -2.838 -6.517 18.498 1.00 92.44 256 LEU A C 1
ATOM 2108 O O . LEU A 1 256 ? -3.239 -7.005 19.550 1.00 92.44 256 LEU A O 1
ATOM 2112 N N . ILE A 1 257 ? -3.611 -6.386 17.420 1.00 89.50 257 ILE A N 1
ATOM 2113 C CA . ILE A 1 257 ? -5.031 -6.744 17.424 1.00 89.50 257 ILE A CA 1
ATOM 2114 C C . ILE A 1 257 ? -5.240 -8.177 17.925 1.00 89.50 257 ILE A C 1
ATOM 2116 O O . ILE A 1 257 ? -5.982 -8.371 18.884 1.00 89.50 257 ILE A O 1
ATOM 2120 N N . ARG A 1 258 ? -4.510 -9.153 17.374 1.00 87.62 258 ARG A N 1
ATOM 2121 C CA . ARG A 1 258 ? -4.575 -10.556 17.817 1.00 87.62 258 ARG A CA 1
ATOM 2122 C C . ARG A 1 258 ? -4.248 -10.714 19.302 1.00 87.62 258 ARG A C 1
ATOM 2124 O O . ARG A 1 258 ? -4.949 -11.440 20.002 1.00 87.62 258 ARG A O 1
ATOM 2131 N N . SER A 1 259 ? -3.216 -10.028 19.801 1.00 89.69 259 SER A N 1
ATOM 2132 C CA . SER A 1 259 ? -2.864 -10.091 21.227 1.00 89.69 259 SER A CA 1
ATOM 2133 C C . SER A 1 259 ? -3.965 -9.513 22.120 1.00 89.69 259 SER A C 1
ATOM 2135 O O . SER A 1 259 ? -4.295 -10.096 23.149 1.00 89.69 259 SER A O 1
ATOM 2137 N N . LEU A 1 260 ? -4.610 -8.422 21.698 1.00 88.56 260 LEU A N 1
ATOM 2138 C CA . LEU A 1 260 ? -5.719 -7.834 22.444 1.00 88.56 260 LEU A CA 1
ATOM 2139 C C . LEU A 1 260 ? -6.972 -8.726 22.427 1.00 88.56 260 LEU A C 1
ATOM 2141 O O . LEU A 1 260 ? -7.732 -8.712 23.395 1.00 88.56 260 LEU A O 1
ATOM 2145 N N . GLU A 1 261 ? -7.198 -9.507 21.366 1.00 86.44 261 GLU A N 1
ATOM 2146 C CA . GLU A 1 261 ? -8.289 -10.493 21.313 1.00 86.44 261 GLU A CA 1
ATOM 2147 C C . GLU A 1 261 ? -8.032 -11.646 22.279 1.00 86.44 261 GLU A C 1
ATOM 2149 O O . GLU A 1 261 ? -8.912 -12.009 23.060 1.00 86.44 261 GLU A O 1
ATOM 2154 N N . GLN A 1 262 ? -6.811 -12.185 22.262 1.00 86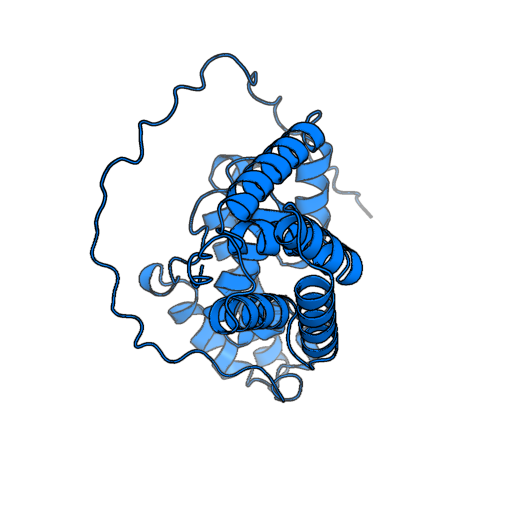.81 262 GLN A N 1
ATOM 2155 C CA . GLN A 1 262 ? -6.386 -13.281 23.136 1.00 86.81 262 GLN A CA 1
ATOM 2156 C C . GLN A 1 262 ? -6.445 -12.894 24.617 1.00 86.81 262 GLN A C 1
ATOM 2158 O O . GLN A 1 262 ? -6.842 -13.700 25.454 1.00 86.81 262 GLN A O 1
ATOM 2163 N N . GLU A 1 263 ? -6.102 -11.647 24.940 1.00 85.56 263 GLU A N 1
ATOM 2164 C CA . GLU A 1 263 ? -6.168 -11.108 26.301 1.00 85.56 263 GLU A CA 1
ATOM 2165 C C . GLU A 1 263 ? -7.585 -10.622 26.693 1.00 85.56 263 GLU A C 1
ATOM 2167 O O . GLU A 1 263 ? -7.778 -10.102 27.795 1.00 85.56 263 GLU A O 1
ATOM 2172 N N . ASN A 1 264 ? -8.593 -10.787 25.821 1.00 82.56 264 ASN A N 1
ATOM 2173 C CA . ASN A 1 264 ? -9.972 -10.309 26.012 1.00 82.56 264 ASN A CA 1
ATOM 2174 C C . ASN A 1 264 ? -10.044 -8.803 26.362 1.00 82.56 264 ASN A C 1
ATOM 2176 O O . ASN A 1 264 ? -10.843 -8.335 27.188 1.00 82.56 264 ASN A O 1
ATOM 2180 N N . LEU A 1 265 ? -9.145 -8.033 25.746 1.00 80.94 265 LEU A N 1
ATOM 2181 C CA . LEU A 1 265 ? -9.041 -6.581 25.868 1.00 80.94 265 LEU A CA 1
ATOM 2182 C C . LEU A 1 265 ? -9.839 -5.858 24.778 1.00 80.94 265 LEU A C 1
ATOM 2184 O O . LEU A 1 265 ? -10.151 -4.675 24.933 1.00 80.94 265 LEU A O 1
ATOM 2188 N N . LEU A 1 266 ? -10.217 -6.558 23.707 1.00 78.06 266 LEU A N 1
ATOM 2189 C CA . LEU A 1 266 ? -11.102 -6.028 22.676 1.00 78.06 266 LEU A CA 1
ATOM 2190 C C . LEU A 1 266 ? -12.570 -6.232 23.033 1.00 78.06 266 LEU A C 1
ATOM 2192 O O . LEU A 1 266 ? -12.989 -7.284 23.501 1.00 78.06 266 LEU A O 1
ATOM 2196 N N . PHE A 1 267 ? -13.362 -5.189 22.795 1.00 62.50 267 PHE A N 1
ATOM 2197 C CA . PHE A 1 267 ? -14.809 -5.242 22.987 1.00 62.50 267 PHE A CA 1
ATOM 2198 C C . PHE A 1 267 ? -15.523 -5.899 21.796 1.00 62.50 267 PHE A C 1
ATOM 2200 O O . PHE A 1 267 ? -16.585 -6.496 21.948 1.00 62.50 267 PHE A O 1
ATOM 2207 N N . VAL A 1 268 ? -14.961 -5.751 20.598 1.00 65.25 268 VAL A N 1
ATOM 2208 C CA . VAL A 1 268 ? -15.500 -6.307 19.357 1.00 65.25 268 VAL A CA 1
ATOM 2209 C C . VAL A 1 268 ? -14.560 -7.421 18.931 1.00 65.25 268 VAL A C 1
ATOM 2211 O O . VAL A 1 268 ? -13.354 -7.191 18.887 1.00 65.25 268 VAL A O 1
ATOM 2214 N N . LYS A 1 269 ? -15.097 -8.608 18.623 1.00 64.00 269 LYS A N 1
ATOM 2215 C CA . LYS A 1 269 ? -14.320 -9.625 17.909 1.00 64.00 269 LYS A CA 1
ATOM 2216 C C . LYS A 1 269 ? -13.945 -9.024 16.567 1.00 64.00 269 LYS A C 1
ATOM 2218 O O . LYS A 1 269 ? -14.828 -8.743 15.754 1.00 64.00 269 LYS A O 1
ATOM 2223 N N . ILE A 1 270 ? -12.667 -8.756 16.379 1.00 62.75 270 ILE A N 1
ATOM 2224 C CA . ILE A 1 270 ? -12.180 -8.248 15.117 1.00 62.75 270 ILE A CA 1
ATOM 2225 C C . ILE A 1 270 ? -12.181 -9.456 14.190 1.00 62.75 270 ILE A C 1
ATOM 2227 O O . ILE A 1 270 ? -11.797 -10.567 14.559 1.00 62.75 270 ILE A O 1
ATOM 2231 N N . LYS A 1 271 ? -12.711 -9.284 12.979 1.00 63.66 271 LYS A N 1
ATOM 2232 C CA . LYS A 1 271 ? -12.528 -10.338 11.984 1.00 63.66 271 LYS A CA 1
ATOM 2233 C C . LYS A 1 271 ? -11.019 -10.547 11.842 1.00 63.66 271 LYS A C 1
ATOM 2235 O O . LYS A 1 271 ? -10.293 -9.546 11.834 1.00 63.66 271 LYS A O 1
ATOM 2240 N N . PRO A 1 272 ? -10.533 -11.799 11.751 1.00 57.16 272 PRO A N 1
ATOM 2241 C CA . PRO A 1 272 ? -9.130 -12.036 11.463 1.00 57.16 272 PRO A CA 1
ATOM 2242 C C . PRO A 1 272 ? -8.735 -11.116 10.316 1.00 57.16 272 PRO A C 1
ATOM 2244 O O . PRO A 1 272 ? -9.498 -10.978 9.360 1.00 57.16 272 PRO A O 1
ATOM 2247 N N . LEU A 1 273 ? -7.604 -10.424 10.447 1.00 53.72 273 LEU A N 1
ATOM 2248 C CA . LEU A 1 273 ? -7.082 -9.603 9.362 1.00 53.72 273 LEU A CA 1
ATOM 2249 C C . LEU A 1 273 ? -6.745 -10.575 8.226 1.00 53.72 273 LEU A C 1
ATOM 2251 O O . LEU A 1 273 ? -5.675 -11.186 8.215 1.00 53.72 273 LEU A O 1
ATOM 2255 N N . GLU A 1 274 ? -7.732 -10.810 7.364 1.00 51.94 274 GLU A N 1
ATOM 2256 C CA . GLU A 1 274 ? -7.628 -11.676 6.206 1.00 51.94 274 GLU A CA 1
ATOM 2257 C C . GLU A 1 274 ? -6.600 -11.061 5.265 1.00 51.94 274 GLU A C 1
ATOM 2259 O O . GLU A 1 274 ? -6.498 -9.833 5.141 1.00 51.94 274 GLU A O 1
ATOM 2264 N N . TYR A 1 275 ? -5.818 -11.930 4.630 1.00 43.50 275 TYR A N 1
ATOM 2265 C CA . TYR A 1 275 ? -5.012 -11.560 3.481 1.00 43.50 275 TYR A CA 1
ATOM 2266 C C . TYR A 1 275 ? -5.965 -11.249 2.329 1.00 43.50 275 TYR A C 1
ATOM 2268 O O . TYR A 1 275 ? -6.235 -12.080 1.467 1.00 43.50 275 TYR A O 1
ATOM 2276 N N . TYR A 1 276 ? -6.513 -10.040 2.371 1.00 43.72 276 TYR A N 1
ATOM 2277 C CA . TYR A 1 276 ? -6.438 -9.185 1.205 1.00 43.72 276 TYR A CA 1
ATOM 2278 C C . TYR A 1 276 ? -5.052 -8.541 1.305 1.00 43.72 276 TYR A C 1
ATOM 2280 O O . TYR A 1 276 ? -4.906 -7.309 1.461 1.00 43.72 276 TYR A O 1
#

Mean predicted aligned error: 11.61 Å

Foldseek 3Di:
DDDPDQDDDDADDDPPDDPDPPDDPPDPPDDDPDPPPDDDDFDDPPLPAAAALQCLLVVLVPQQPPPVNQDVQPDPAADPALLCLLLRVLSLLVSSCVRDVLSVNVSPDPPPPSLVRYDDPPVSSVSSVVSLQQSVQVSVLVRNDPSCCVSQPPHRCGPVCSVPVSNVVSVVNDPCSVVVLVVLQVVQLVVVLQQANQSNLSSCVSVPHDLVVSLVSNVCSQPVDDDDPVLVVVLVVLSVVLVPDPGPSSVSSLVSLVVCVVVVSGPHHHDRNDRD

Solvent-accessible surface area (backbone atoms only — not comparable to full-atom values): 16626 Å² total; per-residue (Å²): 135,84,79,80,73,77,76,80,76,77,78,76,74,74,92,79,80,79,85,70,79,79,69,82,93,71,81,84,88,67,85,72,81,74,92,74,75,77,75,83,74,83,84,85,66,73,95,74,63,68,40,54,12,60,60,48,45,67,49,50,65,69,47,68,68,37,75,87,59,58,66,84,32,58,67,92,52,55,61,89,48,56,58,45,44,50,46,52,48,43,31,49,52,52,53,50,20,73,52,29,70,68,42,33,52,52,70,70,41,62,90,93,57,53,71,84,43,49,43,67,56,73,68,36,39,51,46,21,52,52,45,53,39,51,51,47,22,51,53,51,56,68,40,45,27,77,89,57,41,75,81,50,65,94,56,84,49,34,70,65,46,52,74,43,60,49,49,53,50,35,54,74,74,35,96,55,30,66,60,53,44,52,51,51,50,53,54,30,46,57,40,27,65,68,18,43,46,54,68,31,54,53,44,44,55,34,69,64,52,51,70,68,54,49,53,50,56,53,46,52,53,71,57,72,58,95,68,55,70,71,52,48,52,51,51,51,54,48,48,58,54,36,70,70,50,98,62,62,66,71,58,33,54,49,52,40,52,53,50,33,53,76,68,66,70,50,92,53,80,52,58,77,77,66,87,86

Radius of gyration: 21.29 Å; Cα contacts (8 Å, |Δi|>4): 217; chains: 1; bounding box: 54×45×62 Å

pLDDT: mean 74.01, std 20.46, range [27.17, 95.81]

Secondary structure (DSSP, 8-state):
-----PPPPPPPP-TTS--------------PPPS-SPPPPP-SSGGGPPEEHHHHHHHHHHHHS-TTTS---S--S--S-GGGHHHHHHHHHHHHHHH-HHHHHHHHSPTT-SGGGEES-HHHHHHHHHHHHHHHHHHHHHHH-HHHHGGGSSS---HHHIIIIIHHHHHHT-TTHHHHHHHHHHHHHHHHHTT-HHHHHHHHHHTT--HHHHHHHHHHHHTTSPPPHHHHHHHHHHHHHHHTSSS-HHHHHHHHHHHHHHTT--SS--------

Sequence (276 aa):
MMLNKVPPMPAALDPMTNWTPIGSIEEYEMSLPSPTEKEPRPLKSLATFPFSAQLVADAIYERVMNPRNFVKIAPPFPLEHPAFFDEWYYYFKRNMGWNSEVFRVYLSAPLGTTAPRLIGSRDQIKRARSEISRTFSTAIKRHLGPQYMSFFFGDTVDRQMAETTIMESMESHVPEAELWRISRYNELRAKAEKGNISPYLNHLIATGRSEQEIWRLVMEIIMRKKYSEKKLWALNKAMQRHQKEVAPLFFRVRDLIRSLEQENLLFVKIKPLEYY